Protein 1WY0 (pdb70)

Foldseek 3Di:
DVVVVLLVVLQVLVVLLLVVLCVLLDCDVVNLLSVLLCVVVVVCDSLPLLLLQLLLLPLAADDSVLVRLLSNLLVLLVSLLVLLVCLVLVPQDDDPGGHSCVVSNDVSSNSSSVSSNVSSVVSLVPGDADPVLSVVLVVLVVVLSVLLVVLVVLQSVCVVDQADALVSNCSNQLSNFLSSQLSSNLNSNSRRHPDVLSSVLSSLLSNLLRSLLVLLVLLCLAPPDAVVVVHDHQVCQLQLHDHSLRNQLCVPDDPVLSVLSSVLGNHVNVVSSVSNVVSSVVRCSSVVSLVSSVVSLVSSLVSSVPTDDDVSNVSSNVVSVCSNPDD

Radius of gyration: 20.07 Å; Cα contacts (8 Å, |Δi|>4): 490; chains: 1; bounding box: 56×40×58 Å

InterPro domains:
  IPR000092 Polyprenyl synthetase-like [PF00348] (33-270)
  IPR000092 Polyprenyl synthetase-like [cd00685] (30-340)
  IPR008949 Isoprenoid synthase domain superfamily [G3DSA:1.10.600.10] (1-342)
  IPR008949 Isoprenoid synthase domain superfamily [SSF48576] (3-341)
  IPR033749 Polyprenyl synthetase, conserved site [PS00444] (210-222)
  IPR033749 Polyprenyl synthetase, conserved site [PS00723] (83-97)

Organism: Pyrococcus horikoshii (strain ATCC 700860 / DSM 12428 / JCM 9974 / NBRC 100139 / OT-3) (NCBI:txid70601)

B-factor: mean 47.71, std 13.02, range [18.61, 87.74]

Solvent-accessible surface area: 15349 Å² total; per-residue (Å²): 173,107,29,108,123,3,54,54,55,7,154,108,26,12,153,70,1,36,122,64,0,47,78,2,0,41,111,87,112,72,141,71,28,14,56,0,0,27,34,8,0,91,36,54,15,141,9,36,26,0,3,0,0,0,0,0,0,67,5,22,55,27,76,17,109,107,0,13,20,0,0,0,0,0,7,0,0,34,5,24,13,32,1,29,20,3,35,86,90,156,44,106,66,68,144,74,116,57,0,0,23,124,77,67,32,71,120,50,0,74,94,0,0,67,28,0,52,70,23,0,58,62,0,7,60,104,8,75,21,74,109,136,30,60,57,73,1,76,123,20,0,58,98,4,9,65,34,11,68,86,1,13,50,94,34,84,98,19,148,167,106,59,39,6,59,35,138,61,2,46,90,6,4,26,6,41,20,0,2,5,4,37,2,0,0,53,0,0,0,0,23,23,15,114,55,101,99,40,4,142,7,0,8,30,0,0,54,27,0,0,10,0,58,32,1,32,43,3,0,14,13,7,87,0,83,68,172,167,53,67,84,75,33,0,23,10,3,101,133,14,67,26,4,2,0,2,0,19,0,12,100,79,8,69,103,161,5,40,95,82,0,50,134,10,20,40,157,160,92,172,72,31,16,124,58,0,12,74,20,0,118,126,51,31,0,10,94,65,0,13,65,47,0,84,85,27,3,128,102,0,20,94,10,0,148,101,3,74,150,32,150,1,43,77,10,0,37,30,3,0,88,45,9,9,103,53,115

CATH classification: 1.10.600.10

Sequence (327 aa):
EKYEELFARIKEKAKLIDEKIFELIPEKDPRVLYEAARHYPLAGGKRVRPFVVLTSTEAVGGDPLRAIYPAVAIELIHNYSLVHDDIMDMDETRRGKPTVHRIWGVNMAILAGDLLFSKAFEAVARAEIPPEKKARVLEVIVKASNELCEGQARDLEFEKKSTVTIEEYMEMISGKTGALFEASAKVGGIIGTDNEEYIKALSSWGRNVGIAFQIWDDVLDLIADEKKLGKPVGSDIRKGKKTLIVAHFFENADEKDKQRFLKIFGKDIKSDVMEAIDLLKKYGSIDYAAEIAKDMIKKANEALRILPKSKARMDLELLAKFIVERE

Secondary structure (DSSP, 8-state):
-HHHHHHHHHHHHHHHHHHHHHHHS-S-SSHHHHHHHHHTGGGT---HHHHHHHHHTTTTTS-GGGGHHHHHHHHHHHHHHHHHHHHHHT---STTS--HHHHH-HHHHHHHHHHHHHHHHHHHHT--S-HHHHHHHHHHHHHHHHHHHHHHHHHHHHTT-S---HHHHHHHHIIIIIHHHHHHHHHHHHHH---HHHHHHHHHHHHHHHHHHHHHHHHHHHHS-HHHHTS-S-HHHHHT---HHHHHHHHH--HHHHHHHHHTS---HHHHHHHHHHHHHHTTHHHHHHHHHHHHHHHHHTTGGGSPP-HHHHHHHHHHHHTTT--

Structure (mmCIF, N/CA/C/O backbone):
data_1WY0
#
_entry.id   1WY0
#
_cell.length_a   63.353
_cell.length_b   75.780
_cell.length_c   80.863
_cell.angle_alpha   90.00
_cell.angle_beta   90.00
_cell.angle_gamma   90.00
#
_symmetry.space_group_name_H-M   'P 21 21 2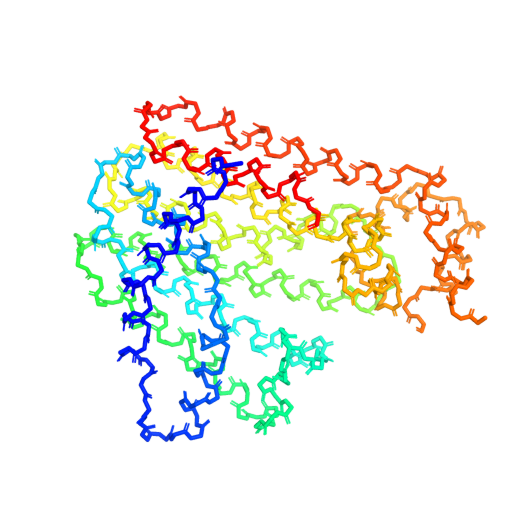'
#
loop_
_entity.id
_entity.type
_entity.pdbx_description
1 polymer 'geranylgeranyl pyrophosphate synthetase'
2 non-polymer 'MERCURY (II) ION'
3 non-polymer 'BROMIDE ION'
4 water water
#
loop_
_atom_site.group_PDB
_atom_site.id
_atom_site.type_symbol
_atom_site.label_atom_id
_atom_site.label_alt_id
_atom_site.label_comp_id
_atom_site.label_asym_id
_atom_site.label_entity_id
_atom_site.label_seq_id
_atom_site.pdbx_PDB_ins_code
_atom_site.Cartn_x
_atom_site.Cartn_y
_atom_site.Cartn_z
_atom_site.occupancy
_atom_site.B_iso_or_equiv
_atom_site.auth_seq_id
_atom_site.auth_comp_id
_atom_site.auth_asym_id
_atom_site.auth_atom_id
_a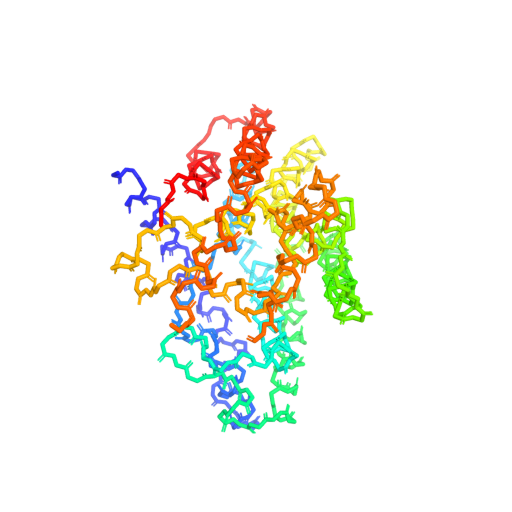tom_site.pdbx_PDB_model_num
ATOM 1 N N . GLU A 1 2 ? -17.504 35.526 25.563 1.00 82.76 2 GLU A N 1
ATOM 2 C CA . GLU A 1 2 ? -16.487 36.273 26.293 1.00 82.92 2 GLU A CA 1
ATOM 3 C C . GLU A 1 2 ? -15.876 35.436 27.418 1.00 82.00 2 GLU A C 1
ATOM 4 O O . GLU A 1 2 ? -14.666 35.317 27.563 1.00 82.76 2 GLU A O 1
ATOM 10 N N . LYS A 1 3 ? -16.766 34.876 28.258 1.00 80.34 3 LYS A N 1
ATOM 11 C CA . LYS A 1 3 ? -16.292 33.975 29.299 1.00 78.64 3 LYS A CA 1
ATOM 12 C C . LYS A 1 3 ? -15.543 32.790 28.689 1.00 77.56 3 LYS A C 1
ATOM 13 O O . LYS A 1 3 ? -14.636 32.213 29.276 1.00 77.89 3 LYS A O 1
ATOM 19 N N . TYR A 1 4 ? -15.985 32.406 27.476 1.00 76.15 4 TYR A N 1
ATOM 20 C CA . TYR A 1 4 ? -15.272 31.379 26.734 1.00 75.07 4 TYR A CA 1
ATOM 21 C C . TYR A 1 4 ? -13.809 31.766 26.536 1.00 74.77 4 TYR A C 1
ATOM 22 O O . TYR A 1 4 ? -12.915 30.930 26.522 1.00 74.93 4 TYR A O 1
ATOM 31 N N . GLU A 1 5 ? -13.610 33.081 26.328 1.00 74.61 5 GLU A N 1
ATOM 32 C CA . GLU A 1 5 ? -12.255 33.593 26.170 1.00 74.19 5 GLU A CA 1
ATOM 33 C C . GLU A 1 5 ? -11.427 33.349 27.432 1.00 73.00 5 GLU A C 1
ATOM 34 O O . GLU A 1 5 ? -10.234 33.075 27.393 1.00 73.11 5 GLU A O 1
ATOM 40 N N . GLU A 1 6 ? -12.101 33.501 28.587 1.00 71.74 6 GLU A N 1
ATOM 41 C CA . GLU A 1 6 ? -11.426 33.248 29.854 1.00 70.25 6 GLU A CA 1
ATOM 42 C C . GLU A 1 6 ? -11.283 31.748 30.116 1.00 68.72 6 GLU A C 1
ATOM 43 O O . GLU A 1 6 ? -10.298 31.279 30.671 1.00 67.61 6 GLU A O 1
ATOM 49 N N . LEU A 1 7 ? -12.290 30.975 29.709 1.00 67.12 7 LEU A N 1
ATOM 50 C CA . LEU A 1 7 ? -12.247 29.525 29.876 1.00 64.81 7 LEU A CA 1
ATOM 51 C C . LEU A 1 7 ? -11.048 29.011 29.096 1.00 64.43 7 LEU A C 1
ATOM 52 O O . LEU A 1 7 ? -10.266 28.212 29.603 1.00 64.21 7 LEU A O 1
ATOM 57 N N . PHE A 1 8 ? -10.901 29.481 27.860 1.00 64.01 8 PHE A N 1
ATOM 58 C CA . PHE A 1 8 ? -9.775 29.072 27.029 1.00 63.80 8 PHE A CA 1
ATOM 59 C C . PHE A 1 8 ? -8.481 29.598 27.623 1.00 62.90 8 PHE A C 1
ATOM 60 O O . PHE A 1 8 ? -7.399 29.086 27.335 1.00 62.25 8 PHE A O 1
ATOM 68 N N . ALA A 1 9 ? -8.603 30.626 28.454 1.00 61.66 9 ALA A N 1
ATOM 69 C CA . ALA A 1 9 ? -7.447 31.213 29.109 1.00 60.79 9 ALA A CA 1
ATOM 70 C C . ALA A 1 9 ? -6.986 30.244 30.191 1.00 59.72 9 ALA A C 1
ATOM 71 O O . ALA A 1 9 ? -5.790 30.070 30.420 1.00 59.02 9 ALA A O 1
ATOM 73 N N . ARG A 1 10 ? -7.951 29.619 30.855 1.00 58.49 10 ARG A N 1
ATOM 74 C CA . ARG A 1 10 ? -7.669 28.645 31.884 1.00 58.10 10 ARG A CA 1
ATOM 75 C C . ARG A 1 10 ? -7.129 27.379 31.249 1.00 56.42 10 ARG A C 1
ATOM 76 O O . ARG A 1 10 ? -6.096 26.851 31.638 1.00 55.11 10 ARG A O 1
ATOM 84 N N . ILE A 1 11 ? -7.865 26.893 30.255 1.00 54.99 11 ILE A N 1
ATOM 85 C CA . ILE A 1 11 ? -7.488 25.690 29.525 1.00 54.13 11 ILE A CA 1
ATOM 86 C C . ILE A 1 11 ? -6.045 25.807 29.061 1.00 54.69 11 ILE A C 1
ATOM 87 O O . ILE A 1 11 ? -5.237 24.905 29.286 1.00 54.55 11 ILE A O 1
ATOM 92 N N . LYS A 1 12 ? -5.727 26.930 28.422 1.00 56.15 12 LYS A N 1
ATOM 93 C CA . LYS A 1 12 ? -4.380 27.180 27.917 1.00 57.72 12 LYS A CA 1
ATOM 94 C C . LYS A 1 12 ? -3.383 27.288 29.061 1.00 59.19 12 LYS A C 1
ATOM 95 O O . LYS A 1 12 ? -2.196 27.008 28.889 1.00 59.06 12 LYS A O 1
ATOM 101 N N . GLU A 1 13 ? -3.875 27.705 30.225 1.00 60.80 13 GLU A N 1
ATOM 102 C CA . GLU A 1 13 ? -3.042 27.853 31.414 1.00 62.17 13 GLU A CA 1
ATOM 103 C C . GLU A 1 13 ? -2.582 26.479 31.894 1.00 61.32 13 GLU A C 1
ATOM 104 O O . GLU A 1 13 ? -1.404 26.275 32.194 1.00 61.24 13 GLU A O 1
ATOM 110 N N . LYS A 1 14 ? -3.523 25.543 31.969 1.00 60.42 14 LYS A N 1
ATOM 111 C CA . LYS A 1 14 ? -3.226 24.180 32.402 1.00 59.76 14 LYS A CA 1
ATOM 112 C C . LYS A 1 14 ? -2.368 23.449 31.364 1.00 58.54 14 LYS A C 1
ATOM 113 O O . LYS A 1 14 ? -1.504 22.647 31.711 1.00 57.78 14 LYS A O 1
ATOM 119 N N . ALA A 1 15 ? -2.616 23.737 30.089 1.00 57.65 15 ALA A N 1
ATOM 120 C CA . ALA A 1 15 ? -1.880 23.116 28.993 1.00 56.17 15 ALA A CA 1
ATOM 121 C C . ALA A 1 15 ? -0.367 23.185 29.195 1.00 55.84 15 ALA A C 1
ATOM 122 O O . ALA A 1 15 ? 0.349 22.232 28.877 1.00 54.89 15 ALA A O 1
ATOM 124 N N . LYS A 1 16 ? 0.114 24.308 29.723 1.00 54.15 16 LYS A N 1
ATOM 125 C CA . LYS A 1 16 ? 1.540 24.493 29.967 1.00 54.73 16 LYS A CA 1
ATOM 126 C C . LYS A 1 16 ? 2.145 23.390 30.826 1.00 53.15 16 LYS A C 1
ATOM 127 O O . LYS A 1 16 ? 3.167 22.810 30.470 1.00 52.89 16 LYS A O 1
ATOM 133 N N . LEU A 1 17 ? 1.518 23.122 31.967 1.00 51.75 17 LEU A N 1
ATOM 134 C CA . LEU A 1 17 ? 1.994 22.102 32.894 1.00 51.07 17 LEU A CA 1
ATOM 135 C C . LEU A 1 17 ? 1.987 20.749 32.208 1.00 49.99 17 LEU A C 1
ATOM 136 O O . LEU A 1 17 ? 2.938 19.978 32.299 1.00 47.59 17 LEU A O 1
ATOM 141 N N . ILE A 1 18 ? 0.886 20.469 31.527 1.00 48.79 18 ILE A N 1
ATOM 142 C CA . ILE A 1 18 ? 0.721 19.214 30.827 1.00 47.49 18 ILE A CA 1
ATOM 143 C C . ILE A 1 18 ? 1.770 19.060 29.745 1.00 46.50 18 ILE A C 1
ATOM 144 O O . ILE A 1 18 ? 2.373 18.002 29.611 1.00 45.61 18 ILE A O 1
ATOM 149 N N . ASP A 1 19 ? 2.012 20.124 28.990 1.00 47.11 19 ASP A N 1
ATOM 150 C CA . ASP A 1 19 ? 2.990 20.050 27.917 1.00 48.22 19 ASP A CA 1
ATOM 151 C C . ASP A 1 19 ? 4.422 19.803 28.359 1.00 47.89 19 ASP A C 1
ATOM 152 O O . ASP A 1 19 ? 5.162 19.109 27.672 1.00 47.99 19 ASP A O 1
ATOM 157 N N . GLU A 1 20 ? 4.824 20.361 29.494 1.00 47.34 20 GLU A N 1
ATOM 158 C CA . GLU A 1 20 ? 6.183 20.135 29.967 1.00 47.30 20 GLU A CA 1
ATOM 159 C C . GLU A 1 20 ? 6.352 18.635 30.223 1.00 45.47 20 GLU A C 1
ATOM 160 O O . GLU A 1 20 ? 7.335 18.030 29.804 1.00 45.66 20 GLU A O 1
ATOM 166 N N . LYS A 1 21 ? 5.377 18.033 30.897 1.00 44.53 21 LYS A N 1
ATOM 167 C CA . LYS A 1 21 ? 5.436 16.607 31.202 1.00 44.17 21 LYS A CA 1
ATOM 168 C C . LYS A 1 21 ? 5.432 15.737 29.952 1.00 42.91 21 LYS A C 1
ATOM 169 O O . LYS A 1 21 ? 6.163 14.748 29.872 1.00 42.29 21 LYS A O 1
ATOM 175 N N . ILE A 1 22 ? 4.613 16.111 28.976 1.00 41.50 22 ILE A N 1
ATOM 176 C CA . ILE A 1 22 ? 4.539 15.360 27.737 1.00 40.87 22 ILE A CA 1
ATOM 177 C C . ILE A 1 22 ? 5.892 15.300 27.051 1.00 41.23 22 ILE A C 1
ATOM 178 O O . ILE A 1 22 ? 6.380 14.225 26.708 1.00 41.09 22 ILE A O 1
ATOM 183 N N . PHE A 1 23 ? 6.509 16.458 26.864 1.00 42.08 23 PHE A N 1
ATOM 184 C CA . PHE A 1 23 ? 7.786 16.502 26.179 1.00 43.05 23 PHE A CA 1
ATOM 185 C C . PHE A 1 23 ? 9.003 16.053 26.969 1.00 43.16 23 PHE A C 1
ATOM 186 O O . PHE A 1 23 ? 10.107 16.013 26.436 1.00 44.04 23 PHE A O 1
ATOM 194 N N . GLU A 1 24 ? 8.818 15.709 28.237 1.00 43.50 24 GLU A N 1
ATOM 195 C CA . GLU A 1 24 ? 9.950 15.211 28.996 1.00 44.28 24 GLU A CA 1
ATOM 196 C C . GLU A 1 24 ? 9.882 13.695 28.853 1.00 43.68 24 GLU A C 1
ATOM 197 O O . GLU A 1 24 ? 10.877 12.993 29.037 1.00 45.07 24 GLU A O 1
ATOM 203 N N . LEU A 1 25 ? 8.691 13.204 28.507 1.00 42.56 25 LEU A N 1
ATOM 204 C CA . LEU A 1 25 ? 8.466 11.781 28.277 1.00 40.86 25 LEU A CA 1
ATOM 205 C C . LEU A 1 25 ? 8.884 11.459 26.840 1.00 39.99 25 LEU A C 1
ATOM 206 O O . LEU A 1 25 ? 9.474 10.414 26.581 1.00 41.36 25 LEU A O 1
ATOM 211 N N . ILE A 1 26 ? 8.569 12.354 25.908 1.00 38.68 26 ILE A N 1
ATOM 212 C CA . ILE A 1 26 ? 8.949 12.155 24.515 1.00 39.86 26 ILE A CA 1
ATOM 213 C C . ILE A 1 26 ? 9.836 13.308 24.056 1.00 40.73 26 ILE A C 1
ATOM 214 O O . ILE A 1 26 ? 9.406 14.214 23.340 1.00 41.03 26 ILE A O 1
ATOM 219 N N . PRO A 1 27 ? 11.102 13.291 24.488 1.00 41.73 27 PRO A N 1
ATOM 220 C CA . PRO A 1 27 ? 12.105 14.283 24.126 1.00 44.12 27 PRO A CA 1
ATOM 221 C C . PRO A 1 27 ? 12.807 13.916 22.814 1.00 45.72 27 PRO A C 1
ATOM 222 O O . PRO A 1 27 ? 12.588 12.867 22.226 1.00 45.27 27 PRO A O 1
ATOM 226 N N . GLU A 1 28 ? 13.650 14.850 22.335 1.00 48.44 28 GLU A N 1
ATOM 227 C CA . GLU A 1 28 ? 14.392 14.589 21.105 1.00 50.81 28 GLU A CA 1
ATOM 228 C C . GLU A 1 28 ? 15.630 13.726 21.369 1.00 51.13 28 GLU A C 1
ATOM 229 O O . GLU A 1 28 ? 16.740 14.208 21.557 1.00 52.42 28 GLU A O 1
ATOM 235 N N . LYS A 1 29 ? 15.401 12.401 21.418 1.00 52.22 29 LYS A N 1
ATOM 236 C CA . LYS A 1 29 ? 16.498 11.484 21.705 1.00 53.70 29 LYS A CA 1
ATOM 237 C C . LYS A 1 29 ? 16.505 10.294 20.742 1.00 54.70 29 LYS A C 1
ATOM 238 O O . LYS A 1 29 ? 15.620 10.115 19.915 1.00 56.00 29 LYS A O 1
ATOM 244 N N . ASP A 1 30 ? 17.576 9.485 20.848 1.00 56.02 30 ASP A N 1
ATOM 245 C CA . ASP A 1 30 ? 17.704 8.337 19.956 1.00 56.85 30 ASP A CA 1
ATOM 246 C C . ASP A 1 30 ? 16.683 7.245 20.284 1.00 55.56 30 ASP A C 1
ATOM 247 O O . ASP A 1 30 ? 16.472 6.867 21.428 1.00 56.31 30 ASP A O 1
ATOM 252 N N . PRO A 1 31 ? 16.008 6.764 19.222 1.00 53.57 31 PRO A N 1
ATOM 253 C CA . PRO A 1 31 ? 16.150 7.275 17.864 1.00 51.75 31 PRO A CA 1
ATOM 254 C C . PRO A 1 31 ? 15.234 8.479 17.595 1.00 51.10 31 PRO A C 1
ATOM 255 O O . PRO A 1 31 ? 14.064 8.512 17.955 1.00 51.36 31 PRO A O 1
ATOM 259 N N . ARG A 1 32 ? 15.827 9.508 16.953 1.00 51.35 32 ARG A N 1
ATOM 260 C CA . ARG A 1 32 ? 15.122 10.775 16.756 1.00 50.35 32 ARG A CA 1
ATOM 261 C C . ARG A 1 32 ? 13.944 10.644 15.779 1.00 47.98 32 ARG A C 1
ATOM 262 O O . ARG A 1 32 ? 12.842 11.126 16.020 1.00 50.53 32 ARG A O 1
ATOM 270 N N . VAL A 1 33 ? 14.224 10.017 14.622 1.00 43.55 33 VAL A N 1
ATOM 271 C CA . VAL A 1 33 ? 13.163 9.850 13.635 1.00 42.24 33 VAL A CA 1
ATOM 272 C C . VAL A 1 33 ? 11.888 9.284 14.271 1.00 38.95 33 VAL A C 1
ATOM 273 O O . VAL A 1 33 ? 10.766 9.623 13.913 1.00 40.00 33 VAL A O 1
ATOM 277 N N . LEU A 1 34 ? 12.100 8.362 15.223 1.00 34.35 34 LEU A N 1
ATOM 278 C CA . LEU A 1 34 ? 10.971 7.803 15.953 1.00 33.12 34 LEU A CA 1
ATOM 279 C C . LEU A 1 34 ? 10.377 8.835 16.913 1.00 32.21 34 LEU A C 1
ATOM 280 O O . LEU A 1 34 ? 9.168 8.939 17.080 1.00 30.47 34 LEU A O 1
ATOM 285 N N . TYR A 1 35 ? 11.270 9.591 17.580 1.00 31.12 35 TYR A N 1
ATOM 286 C CA . TYR A 1 35 ? 10.772 10.482 18.627 1.00 32.30 35 TYR A CA 1
ATOM 287 C C . TYR A 1 35 ? 10.210 11.792 18.057 1.00 32.55 35 TYR A C 1
ATOM 288 O O . TYR A 1 35 ? 9.393 12.466 18.670 1.00 33.71 35 TYR A O 1
ATOM 297 N N . GLU A 1 36 ? 10.669 12.168 16.851 1.00 31.41 36 GLU A N 1
ATOM 298 C CA . GLU A 1 36 ? 10.076 13.333 16.204 1.00 34.42 36 GLU A CA 1
ATOM 299 C C . GLU A 1 36 ? 8.745 12.968 15.550 1.00 33.46 36 GLU A C 1
ATOM 300 O O . GLU A 1 36 ? 7.804 13.749 15.492 1.00 36.62 36 GLU A O 1
ATOM 306 N N . ALA A 1 37 ? 8.705 11.735 15.013 1.00 30.91 37 ALA A N 1
ATOM 307 C CA . ALA A 1 37 ? 7.453 11.230 14.471 1.00 30.02 37 ALA A CA 1
ATOM 308 C C . ALA A 1 37 ? 6.380 11.158 15.558 1.00 28.54 37 ALA A C 1
ATOM 309 O O . ALA A 1 37 ? 5.249 11.591 15.383 1.00 27.81 37 ALA A O 1
ATOM 311 N N . ALA A 1 38 ? 6.802 10.675 16.725 1.00 28.27 38 ALA A N 1
ATOM 312 C CA . ALA A 1 38 ? 5.946 10.636 17.914 1.00 28.06 38 ALA A CA 1
ATOM 313 C C . ALA A 1 38 ? 5.577 12.037 18.424 1.00 29.63 38 ALA A C 1
ATOM 314 O O . ALA A 1 38 ? 4.458 12.267 18.892 1.00 30.13 38 ALA A O 1
ATOM 316 N N . ARG A 1 39 ? 6.525 12.964 18.344 1.00 30.75 39 ARG A N 1
ATOM 317 C CA . ARG A 1 39 ? 6.308 14.339 18.785 1.00 32.26 39 ARG A CA 1
ATOM 318 C C . ARG A 1 39 ? 5.475 15.172 17.818 1.00 32.58 39 ARG A C 1
ATOM 319 O O . ARG A 1 39 ? 4.890 16.175 18.212 1.00 34.66 39 ARG A O 1
ATOM 327 N N . HIS A 1 40 ? 5.413 14.759 16.557 1.00 32.61 40 HIS A N 1
ATOM 328 C CA . HIS A 1 40 ? 4.690 15.521 15.547 1.00 32.75 40 HIS A CA 1
ATOM 329 C C . HIS A 1 40 ? 3.280 16.004 15.921 1.00 34.57 40 HIS A C 1
ATOM 330 O O . HIS A 1 40 ? 2.994 17.204 15.850 1.00 33.62 40 HIS A O 1
ATOM 337 N N . TYR A 1 41 ? 2.382 15.104 16.312 1.00 35.15 41 TYR A N 1
ATOM 338 C CA . TYR A 1 41 ? 1.041 15.580 16.655 1.00 35.15 41 TYR A CA 1
ATOM 339 C C . TYR A 1 41 ? 1.006 16.385 17.951 1.00 35.50 41 TYR A C 1
ATOM 340 O O . TYR A 1 41 ? 0.343 17.415 18.019 1.00 35.03 41 TYR A O 1
ATOM 349 N N . PRO A 1 42 ? 1.714 15.926 18.999 1.00 35.22 42 PRO A N 1
ATOM 350 C CA . PRO A 1 42 ? 1.732 16.659 20.267 1.00 35.99 42 PRO A CA 1
ATOM 351 C C . PRO A 1 42 ? 2.234 18.100 20.084 1.00 39.00 42 PRO A C 1
ATOM 352 O O . PRO A 1 42 ? 1.791 19.011 20.782 1.00 38.71 42 PRO A O 1
ATOM 356 N N . LEU A 1 43 ? 3.158 18.289 19.142 1.00 41.01 43 LEU A N 1
ATOM 357 C CA . LEU A 1 43 ? 3.773 19.574 18.809 1.00 42.91 43 LEU A CA 1
ATOM 358 C C . LEU A 1 43 ? 2.842 20.468 17.980 1.00 45.30 43 LEU A C 1
ATOM 359 O O . LEU A 1 43 ? 3.063 21.657 17.795 1.00 46.47 43 LEU A O 1
ATOM 364 N N . ALA A 1 44 ? 1.787 19.848 17.422 1.00 47.98 44 ALA A N 1
ATOM 365 C CA . ALA A 1 44 ? 0.867 20.636 16.621 1.00 51.39 44 ALA A CA 1
ATOM 366 C C . ALA A 1 44 ? 0.171 21.703 17.474 1.00 53.27 44 ALA A C 1
ATOM 367 O O . ALA A 1 44 ? -0.486 22.608 16.976 1.00 54.72 44 ALA A O 1
ATOM 369 N N . GLY A 1 45 ? 0.312 21.541 18.801 1.00 54.62 45 GLY A N 1
ATOM 370 C CA . GLY A 1 45 ? -0.210 22.533 19.731 1.00 57.08 45 GLY A CA 1
ATOM 371 C C . GLY A 1 45 ? -1.677 22.271 20.088 1.00 58.50 45 GLY A C 1
ATOM 372 O O . GLY A 1 45 ? -2.474 23.183 20.268 1.00 58.67 45 GLY A O 1
ATOM 373 N N . GLY A 1 46 ? -2.033 20.972 20.149 1.00 57.93 46 GLY A N 1
ATOM 374 C CA . GLY A 1 46 ? -3.383 20.622 20.577 1.00 58.64 46 GLY A CA 1
ATOM 375 C C . GLY A 1 46 ? -3.766 21.383 21.848 1.00 58.30 46 GLY A C 1
ATOM 376 O O . GLY A 1 46 ? -2.926 21.813 22.626 1.00 58.38 46 GLY A O 1
ATOM 377 N N . LYS A 1 47 ? -5.083 21.576 22.029 1.00 58.06 47 LYS A N 1
ATOM 378 C CA . LYS A 1 47 ? -5.541 22.393 23.150 1.00 56.74 47 LYS A CA 1
ATOM 379 C C . LYS A 1 47 ? -5.566 21.613 24.468 1.00 53.87 47 LYS A C 1
ATOM 380 O O . LYS A 1 47 ? -5.728 22.173 25.544 1.00 52.74 47 LYS A O 1
ATOM 386 N N . ARG A 1 48 ? -5.385 20.297 24.408 1.00 49.72 48 ARG A N 1
ATOM 387 C CA . ARG A 1 48 ? -5.353 19.462 25.604 1.00 46.65 48 ARG A CA 1
ATOM 388 C C . ARG A 1 48 ? -6.665 19.468 26.382 1.00 44.56 48 ARG A C 1
ATOM 389 O O . ARG A 1 48 ? -6.659 19.518 27.610 1.00 44.58 48 ARG A O 1
ATOM 397 N N . VAL A 1 49 ? -7.785 19.405 25.674 1.00 42.99 49 VAL A N 1
ATOM 398 C CA . VAL A 1 49 ? -9.092 19.397 26.316 1.00 42.09 49 VAL A CA 1
ATOM 399 C C . VAL A 1 49 ? -9.277 18.204 27.249 1.00 41.68 49 VAL A C 1
ATOM 400 O O . VAL A 1 49 ? -9.844 18.342 28.332 1.00 41.37 49 VAL A O 1
ATOM 404 N N . ARG A 1 50 ? -8.813 17.030 26.827 1.00 40.08 50 ARG A N 1
ATOM 405 C CA . ARG A 1 50 ? -8.950 15.836 27.650 1.00 38.04 50 ARG A CA 1
ATOM 406 C C . ARG A 1 50 ? -8.197 15.984 28.963 1.00 37.23 50 ARG A C 1
ATOM 407 O O . ARG A 1 50 ? -8.758 15.749 30.027 1.00 36.53 50 ARG A O 1
ATOM 415 N N . PRO A 1 51 ? -6.915 16.374 28.909 1.00 37.23 51 PRO A N 1
ATOM 416 C CA . PRO A 1 51 ? -6.153 16.540 30.148 1.00 37.79 51 PRO A CA 1
ATOM 417 C C . PRO A 1 51 ? -6.821 17.604 31.026 1.00 39.52 51 PRO A C 1
ATOM 418 O O . PRO A 1 51 ? -6.870 17.477 32.248 1.00 39.65 51 PRO A O 1
ATOM 422 N N . PHE A 1 52 ? -7.336 18.653 30.391 1.00 40.99 52 PHE A N 1
ATOM 423 C CA . PHE A 1 52 ? -8.015 19.723 31.114 1.00 42.65 52 PHE A CA 1
ATOM 424 C C . PHE A 1 52 ? -9.184 19.152 31.904 1.00 43.67 52 PHE A C 1
ATOM 425 O O . PHE A 1 52 ? -9.438 19.555 33.034 1.00 44.49 52 PHE A O 1
ATOM 433 N N . VAL A 1 53 ? -9.897 18.207 31.308 1.00 43.06 53 VAL A N 1
ATOM 434 C CA . VAL A 1 53 ? -11.029 17.602 31.982 1.00 42.73 53 VAL A CA 1
ATOM 435 C C . VAL A 1 53 ? -10.537 16.816 33.183 1.00 44.04 53 VAL A C 1
ATOM 436 O O . VAL A 1 53 ? -11.213 16.742 34.211 1.00 45.12 53 VAL A O 1
ATOM 440 N N . VAL A 1 54 ? -9.347 16.244 33.061 1.00 43.30 54 VAL A N 1
ATOM 441 C CA . VAL A 1 54 ? -8.775 15.478 34.153 1.00 42.86 54 VAL A CA 1
ATOM 442 C C . VAL A 1 54 ? -8.526 16.389 35.359 1.00 44.27 54 VAL A C 1
ATOM 443 O O . VAL A 1 54 ? -9.147 16.227 36.409 1.00 43.07 54 VAL A O 1
ATOM 447 N N . LEU A 1 55 ? -7.611 17.341 35.195 1.00 45.61 55 LEU A N 1
ATOM 448 C CA . LEU A 1 55 ? -7.258 18.275 36.261 1.00 46.98 55 LEU A CA 1
ATOM 449 C C . LEU A 1 55 ? -8.463 19.058 36.773 1.00 46.18 55 LEU A C 1
ATOM 450 O O . LEU A 1 55 ? -8.581 19.299 37.968 1.00 47.50 55 LEU A O 1
ATOM 455 N N . THR A 1 56 ? -9.354 19.455 35.873 1.00 46.50 56 THR A N 1
ATOM 456 C CA . THR A 1 56 ? -10.536 20.204 36.278 1.00 46.59 56 THR A CA 1
ATOM 457 C C . THR A 1 56 ? -11.498 19.316 37.055 1.00 47.74 56 THR A C 1
ATOM 458 O O . THR A 1 56 ? -12.190 19.789 37.957 1.00 48.45 56 THR A O 1
ATOM 462 N N . SER A 1 57 ? -11.542 18.033 36.711 1.00 49.03 57 SER A N 1
ATOM 463 C CA . SER A 1 57 ? -12.427 17.099 37.396 1.00 50.51 57 SER A CA 1
ATOM 464 C C . SER A 1 57 ? -11.942 16.800 38.802 1.00 52.66 57 SER A C 1
ATOM 465 O O . SER A 1 57 ? -12.746 16.570 39.707 1.00 53.59 57 SER A O 1
ATOM 468 N N . THR A 1 58 ? -10.627 16.804 38.985 1.00 53.66 58 THR A N 1
ATOM 469 C CA . THR A 1 58 ? -10.076 16.571 40.315 1.00 54.82 58 THR A CA 1
ATOM 470 C C . THR A 1 58 ? -10.319 17.764 41.245 1.00 56.58 58 THR A C 1
ATOM 471 O O . THR A 1 58 ? -10.149 17.694 42.455 1.00 56.72 58 THR A O 1
ATOM 475 N N . GLU A 1 59 ? -10.692 18.902 40.630 1.00 58.14 59 GLU A N 1
ATOM 476 C CA . GLU A 1 59 ? -10.957 20.097 41.426 1.00 59.31 59 GLU A CA 1
ATOM 477 C C . GLU A 1 59 ? -12.441 20.222 41.775 1.00 60.34 59 GLU A C 1
ATOM 478 O O . GLU A 1 59 ? -12.838 20.895 42.718 1.00 61.83 59 GLU A O 1
ATOM 484 N N . ALA A 1 60 ? -13.278 19.575 40.948 1.00 60.87 60 ALA A N 1
ATOM 485 C CA . ALA A 1 60 ? -14.712 19.641 41.186 1.00 61.61 60 ALA A CA 1
ATOM 486 C C . ALA A 1 60 ? -15.137 18.677 42.292 1.00 61.77 60 ALA A C 1
ATOM 487 O O . ALA A 1 60 ? -16.293 18.602 42.685 1.00 62.88 60 ALA A O 1
ATOM 489 N N . VAL A 1 61 ? -14.150 17.894 42.769 1.00 61.37 61 VAL A N 1
ATOM 490 C CA . VAL A 1 61 ? -14.462 16.878 43.764 1.00 61.05 61 VAL A CA 1
ATOM 491 C C . VAL A 1 61 ? -13.714 17.101 45.081 1.00 61.17 61 VAL A C 1
ATOM 492 O O . VAL A 1 61 ? -14.284 17.070 46.164 1.00 61.82 61 VAL A O 1
ATOM 496 N N . GLY A 1 62 ? -12.384 17.290 44.965 1.00 62.55 62 GLY A N 1
ATOM 497 C CA . GLY A 1 62 ? -11.570 17.439 46.166 1.00 63.18 62 GLY A CA 1
ATOM 498 C C . GLY A 1 62 ? -10.621 18.635 46.070 1.00 64.12 62 GLY A C 1
ATOM 499 O O . GLY A 1 62 ? -10.682 19.577 46.851 1.00 64.67 62 GLY A O 1
ATOM 500 N N . GLY A 1 63 ? -9.691 18.558 45.101 1.00 63.86 63 GLY A N 1
ATOM 501 C CA . GLY A 1 63 ? -8.743 19.655 44.935 1.00 65.29 63 GLY A CA 1
ATOM 502 C C . GLY A 1 63 ? -7.336 19.146 44.615 1.00 65.58 63 GLY A C 1
ATOM 503 O O . GLY A 1 63 ? -7.058 17.953 44.591 1.00 66.10 63 GLY A O 1
ATOM 504 N N . ASP A 1 64 ? -6.442 20.111 44.324 1.00 66.85 64 ASP A N 1
ATOM 505 C CA . ASP A 1 64 ? -5.072 19.755 43.983 1.00 67.73 64 ASP A CA 1
ATOM 506 C C . ASP A 1 64 ? -5.008 18.854 42.749 1.00 68.25 64 ASP A C 1
ATOM 507 O O . ASP A 1 64 ? -4.701 17.667 42.813 1.00 68.38 64 ASP A O 1
ATOM 512 N N . PRO A 1 65 ? -5.353 19.462 41.600 1.00 68.02 65 PRO A N 1
ATOM 513 C CA . PRO A 1 65 ? -5.255 18.783 40.324 1.00 67.18 65 PRO A CA 1
ATOM 514 C C . PRO A 1 65 ? -3.799 18.439 40.015 1.00 66.44 65 PRO A C 1
ATOM 515 O O . PRO A 1 65 ? -3.488 17.655 39.128 1.00 66.53 65 PRO A O 1
ATOM 519 N N . LEU A 1 66 ? -2.901 19.094 40.774 1.00 65.00 66 LEU A N 1
ATOM 520 C CA . LEU A 1 66 ? -1.474 18.901 40.554 1.00 63.61 66 LEU A CA 1
ATOM 521 C C . LEU A 1 66 ? -1.067 17.433 40.618 1.00 63.41 66 LEU A C 1
ATOM 522 O O . LEU A 1 66 ? -0.102 16.996 40.005 1.00 63.70 66 LEU A O 1
ATOM 527 N N . ARG A 1 67 ? -1.802 16.657 41.426 1.00 62.53 67 ARG A N 1
ATOM 528 C CA . ARG A 1 67 ? -1.443 15.252 41.544 1.00 62.12 67 ARG A CA 1
ATOM 529 C C . ARG A 1 67 ? -2.016 14.413 40.399 1.00 60.55 67 ARG A C 1
ATOM 530 O O . ARG A 1 67 ? -1.700 13.240 40.234 1.00 60.24 67 ARG A O 1
ATOM 538 N N . ALA A 1 68 ? -2.895 15.055 39.601 1.00 58.86 68 ALA A N 1
ATOM 539 C CA . ALA A 1 68 ? -3.469 14.365 38.451 1.00 57.30 68 ALA A CA 1
ATOM 540 C C . ALA A 1 68 ? -2.787 14.761 37.137 1.00 56.16 68 ALA A C 1
ATOM 541 O O . ALA A 1 68 ? -3.358 14.667 36.054 1.00 56.57 68 ALA A O 1
ATOM 543 N N . ILE A 1 69 ? -1.525 15.214 37.243 1.00 54.86 69 ILE A N 1
ATOM 544 C CA . ILE A 1 69 ? -0.831 15.691 36.041 1.00 54.36 69 ILE A CA 1
ATOM 545 C C . ILE A 1 69 ? -0.355 14.538 35.146 1.00 52.90 69 ILE A C 1
ATOM 546 O O . ILE A 1 69 ? -0.620 14.465 33.951 1.00 52.09 69 ILE A O 1
ATOM 551 N N . TYR A 1 70 ? 0.387 13.573 35.683 1.00 51.50 70 TYR A N 1
ATOM 552 C CA . TYR A 1 70 ? 0.848 12.465 34.851 1.00 50.93 70 TYR A CA 1
ATOM 553 C C . TYR A 1 70 ? -0.298 11.599 34.332 1.00 49.28 70 TYR A C 1
ATOM 554 O O . TYR A 1 70 ? -0.233 11.080 33.219 1.00 50.14 70 TYR A O 1
ATOM 563 N N . PRO A 1 71 ? -1.350 11.404 35.140 1.00 47.47 71 PRO A N 1
ATOM 564 C CA . PRO A 1 71 ? -2.470 10.590 34.660 1.00 46.14 71 PRO A CA 1
ATOM 565 C C . PRO A 1 71 ? -3.199 11.315 33.531 1.00 45.06 71 PRO A C 1
ATOM 566 O O . PRO A 1 71 ? -3.782 10.685 32.649 1.00 44.70 71 PRO A O 1
ATOM 570 N N . ALA A 1 72 ? -3.174 12.646 33.574 1.00 43.12 72 ALA A N 1
ATOM 571 C CA . ALA A 1 72 ? -3.810 13.457 32.541 1.00 40.58 72 ALA A CA 1
ATOM 572 C C . ALA A 1 72 ? -2.922 13.368 31.304 1.00 38.47 72 ALA A C 1
ATOM 573 O O . ALA A 1 72 ? -3.409 13.329 30.178 1.00 36.75 72 ALA A O 1
ATOM 575 N N . VAL A 1 73 ? -1.615 13.340 31.527 1.00 35.73 73 VAL A N 1
ATOM 576 C CA . VAL A 1 73 ? -0.669 13.234 30.430 1.00 36.01 73 VAL A CA 1
ATOM 577 C C . VAL A 1 73 ? -0.873 11.900 29.718 1.00 34.64 73 VAL A C 1
ATOM 578 O O . VAL A 1 73 ? -0.834 11.829 28.495 1.00 33.57 73 VAL A O 1
ATOM 582 N N . ALA A 1 74 ? -1.105 10.851 30.500 1.00 35.17 74 ALA A N 1
ATOM 583 C CA . ALA A 1 74 ? -1.322 9.511 29.972 1.00 34.82 74 ALA A CA 1
ATOM 584 C C . ALA A 1 74 ? -2.450 9.553 28.956 1.00 35.22 74 ALA A C 1
ATOM 585 O O . ALA A 1 74 ? -2.336 9.061 27.828 1.00 34.16 74 ALA A O 1
ATOM 587 N N . ILE A 1 75 ? -3.549 10.154 29.371 1.00 34.19 75 ILE A N 1
ATOM 588 C CA . ILE A 1 75 ? -4.707 10.269 28.515 1.00 34.86 75 ILE A CA 1
ATOM 589 C C . ILE A 1 75 ? -4.434 11.062 27.237 1.00 34.81 75 ILE A C 1
ATOM 590 O O . ILE A 1 75 ? -4.934 10.701 26.172 1.00 33.12 75 ILE A O 1
ATOM 595 N N . GLU A 1 76 ? -3.639 12.126 27.318 1.00 33.34 76 GLU A N 1
ATOM 596 C CA . GLU A 1 76 ? -3.355 12.901 26.108 1.00 34.15 76 GLU A CA 1
ATOM 597 C C . GLU A 1 76 ? -2.435 12.110 25.193 1.00 32.32 76 GLU A C 1
ATOM 598 O O . GLU A 1 76 ? -2.491 12.253 23.977 1.00 34.39 76 GLU A O 1
ATOM 604 N N . LEU A 1 77 ? -1.575 11.290 25.777 1.00 29.97 77 LEU A N 1
ATOM 605 C CA . LEU A 1 77 ? -0.667 10.465 24.989 1.00 30.18 77 LEU A CA 1
ATOM 606 C C . LEU A 1 77 ? -1.489 9.385 24.282 1.00 28.28 77 LEU A C 1
ATOM 607 O O . LEU A 1 77 ? -1.251 9.064 23.121 1.00 27.26 77 LEU A O 1
ATOM 612 N N . ILE A 1 78 ? -2.471 8.840 24.984 1.00 28.04 78 ILE A N 1
ATOM 613 C CA . ILE A 1 78 ? -3.320 7.814 24.400 1.00 28.09 78 ILE A CA 1
ATOM 614 C C . ILE A 1 78 ? -4.114 8.414 23.256 1.00 26.88 78 ILE A C 1
ATOM 615 O O . ILE A 1 78 ? -4.218 7.815 22.192 1.00 26.42 78 ILE A O 1
ATOM 620 N N . HIS A 1 79 ? -4.666 9.600 23.470 1.00 26.20 79 HIS A N 1
ATOM 621 C CA . HIS A 1 79 ? -5.434 10.276 22.431 1.00 27.88 79 HIS A CA 1
ATOM 622 C C . HIS A 1 79 ? -4.556 10.486 21.192 1.00 27.52 79 HIS A C 1
ATOM 623 O O . HIS A 1 79 ? -5.001 10.277 20.061 1.00 27.82 79 HIS A O 1
ATOM 630 N N . ASN A 1 80 ? -3.316 10.907 21.409 1.00 28.70 80 ASN A N 1
ATOM 631 C CA . ASN A 1 80 ? -2.411 11.157 20.294 1.00 29.18 80 ASN A CA 1
ATOM 632 C C . ASN A 1 80 ? -2.038 9.899 19.530 1.00 28.41 80 ASN A C 1
ATOM 633 O O . ASN A 1 80 ? -1.976 9.914 18.306 1.00 30.79 80 ASN A O 1
ATOM 638 N N . TYR A 1 81 ? -1.791 8.806 20.237 1.00 27.94 81 TYR A N 1
ATOM 639 C CA . TYR A 1 81 ? -1.461 7.565 19.551 1.00 27.34 81 TYR A CA 1
ATOM 640 C C . TYR A 1 81 ? -2.646 7.101 18.694 1.00 27.51 81 TYR A C 1
ATOM 641 O O . TYR A 1 81 ? -2.447 6.509 17.626 1.00 25.85 81 TYR A O 1
ATOM 650 N N . SER A 1 82 ? -3.874 7.357 19.156 1.00 25.43 82 SER A N 1
ATOM 651 C CA . SER A 1 82 ? -5.032 6.934 18.378 1.00 27.50 82 SER A CA 1
ATOM 652 C C . SER A 1 82 ? -5.161 7.736 17.081 1.00 26.01 82 SER A C 1
ATOM 653 O O . SER A 1 82 ? -5.695 7.280 16.079 1.00 29.55 82 SER A O 1
ATOM 656 N N . LEU A 1 83 ? -4.684 8.993 17.142 1.00 26.59 83 LEU A N 1
ATOM 657 C CA . LEU A 1 83 ? -4.738 9.842 15.959 1.00 26.17 83 LEU A CA 1
ATOM 658 C C . LEU A 1 83 ? -3.763 9.363 14.881 1.00 26.71 83 LEU A C 1
ATOM 659 O O . LEU A 1 83 ? -4.047 9.368 13.691 1.00 26.62 83 LEU A O 1
ATOM 664 N N . VAL A 1 84 ? -2.559 8.976 15.339 1.00 26.29 84 VAL A N 1
ATOM 665 C CA . VAL A 1 84 ? -1.545 8.505 14.403 1.00 27.65 84 VAL A CA 1
ATOM 666 C C . VAL A 1 84 ? -2.007 7.251 13.659 1.00 26.03 84 VAL A C 1
ATOM 667 O O . VAL A 1 84 ? -1.921 7.140 12.443 1.00 27.86 84 VAL A O 1
ATOM 671 N N . HIS A 1 85 ? -2.479 6.267 14.446 1.00 27.55 85 HIS A N 1
ATOM 672 C CA . HIS A 1 85 ? -2.903 5.003 13.854 1.00 27.56 85 HIS A CA 1
ATOM 673 C C . HIS A 1 85 ? -4.170 5.164 13.010 1.00 28.98 85 HIS A C 1
ATOM 674 O O . HIS A 1 85 ? -4.333 4.568 11.953 1.00 29.70 85 HIS A O 1
ATOM 681 N N . ASP A 1 86 ? -5.107 5.973 13.538 1.00 29.56 86 ASP A N 1
ATOM 682 C CA . ASP A 1 86 ? -6.364 6.180 12.828 1.00 32.26 86 ASP A CA 1
ATOM 683 C C . ASP A 1 86 ? -6.152 6.905 11.496 1.00 31.77 86 ASP A C 1
ATOM 684 O O . ASP A 1 86 ? -6.870 6.712 10.524 1.00 30.90 86 ASP A O 1
ATOM 689 N N . ASP A 1 87 ? -5.147 7.800 11.487 1.00 31.30 87 ASP A N 1
ATOM 690 C CA . ASP A 1 87 ? -4.852 8.529 10.259 1.00 32.14 87 ASP A CA 1
ATOM 691 C C . ASP A 1 87 ? -4.332 7.594 9.164 1.00 32.35 87 ASP A C 1
ATOM 692 O O . ASP A 1 87 ? -4.504 7.831 7.975 1.00 30.81 87 ASP A O 1
ATOM 697 N N . ILE A 1 88 ? -3.651 6.539 9.610 1.00 32.17 88 ILE A N 1
ATOM 698 C CA . ILE A 1 88 ? -3.098 5.546 8.689 1.00 32.84 88 ILE A CA 1
ATOM 699 C C . ILE A 1 88 ? -4.255 4.797 8.054 1.00 32.97 88 ILE A C 1
ATOM 700 O O . ILE A 1 88 ? -4.277 4.549 6.851 1.00 34.55 88 ILE A O 1
ATOM 705 N N . MET A 1 89 ? -5.223 4.449 8.886 1.00 34.67 89 MET A N 1
ATOM 706 C CA . MET A 1 89 ? -6.391 3.707 8.447 1.00 37.60 89 MET A CA 1
ATOM 707 C C . MET A 1 89 ? -7.351 4.516 7.591 1.00 41.11 89 MET A C 1
ATOM 708 O O . MET A 1 89 ? -7.788 4.052 6.536 1.00 42.99 89 MET A O 1
ATOM 713 N N . ASP A 1 90 ? -7.670 5.723 8.050 1.00 44.63 90 ASP A N 1
ATOM 714 C CA . ASP A 1 90 ? -8.585 6.617 7.351 1.00 48.40 90 ASP A CA 1
ATOM 715 C C . ASP A 1 90 ? -7.957 7.210 6.092 1.00 49.93 90 ASP A C 1
ATOM 716 O O . ASP A 1 90 ? -8.640 7.863 5.302 1.00 50.59 90 ASP A O 1
ATOM 721 N N . MET A 1 91 ? -6.663 6.983 5.902 1.00 51.30 91 MET A N 1
ATOM 722 C CA . MET A 1 91 ? -5.969 7.535 4.747 1.00 52.65 91 MET A CA 1
ATOM 723 C C . MET A 1 91 ? -6.019 9.071 4.804 1.00 52.66 91 MET A C 1
ATOM 724 O O . MET A 1 91 ? -6.112 9.744 3.779 1.00 52.66 91 MET A O 1
ATOM 729 N N . ASP A 1 92 ? -5.953 9.614 6.017 1.00 52.61 92 ASP A N 1
ATOM 730 C CA . ASP A 1 92 ? -5.996 11.050 6.242 1.00 52.32 92 ASP A CA 1
ATOM 731 C C . ASP A 1 92 ? -4.739 11.720 5.694 1.00 51.92 92 ASP A C 1
ATOM 732 O O . ASP A 1 92 ? -3.612 11.372 6.026 1.00 49.70 92 ASP A O 1
ATOM 737 N N . GLU A 1 93 ? -4.958 12.681 4.783 1.00 52.09 93 GLU A N 1
ATOM 738 C CA . GLU A 1 93 ? -3.814 13.349 4.183 1.00 52.97 93 GLU A CA 1
ATOM 739 C C . GLU A 1 93 ? -3.095 14.271 5.176 1.00 52.11 93 GLU A C 1
ATOM 740 O O 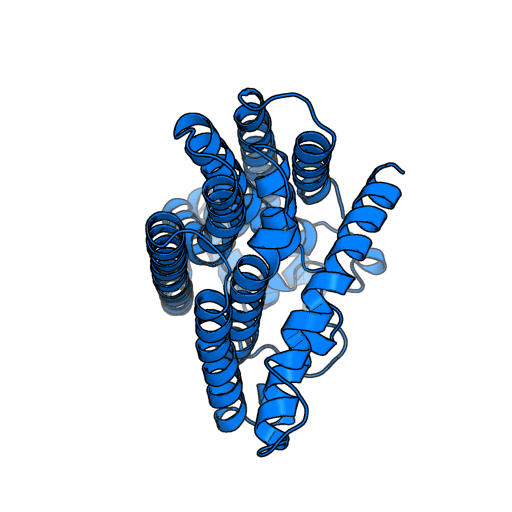. GLU A 1 93 ? -1.902 14.154 5.420 1.00 52.19 93 GLU A O 1
ATOM 746 N N . THR A 1 94 ? -3.853 15.234 5.736 1.00 52.24 94 THR A N 1
ATOM 747 C CA . THR A 1 94 ? -3.208 16.221 6.601 1.00 52.96 94 THR A CA 1
ATOM 748 C C . THR A 1 94 ? -4.040 16.601 7.826 1.00 53.68 94 THR A C 1
ATOM 749 O O . THR A 1 94 ? -5.144 17.126 7.733 1.00 55.91 94 THR A O 1
ATOM 753 N N . ARG A 1 95 ? -3.479 16.289 9.009 1.00 53.74 95 ARG A N 1
ATOM 754 C CA . ARG A 1 95 ? -4.023 16.806 10.250 1.00 53.19 95 ARG A CA 1
ATOM 755 C C . ARG A 1 95 ? -3.613 18.259 10.412 1.00 54.64 95 ARG A C 1
ATOM 756 O O . ARG A 1 95 ? -2.556 18.687 9.969 1.00 56.18 95 ARG A O 1
ATOM 764 N N . ARG A 1 96 ? -4.512 19.053 11.020 1.00 56.60 96 ARG A N 1
ATOM 765 C CA . ARG A 1 96 ? -4.201 20.468 11.133 1.00 57.84 96 ARG A CA 1
ATOM 766 C C . ARG A 1 96 ? -3.840 21.035 9.759 1.00 57.59 96 ARG A C 1
ATOM 767 O O . ARG A 1 96 ? -4.454 20.722 8.746 1.00 58.20 96 ARG A O 1
ATOM 775 N N . GLY A 1 97 ? -2.825 21.920 9.752 1.00 56.44 97 GLY A N 1
ATOM 776 C CA . GLY A 1 97 ? -2.355 22.456 8.483 1.00 55.24 97 GLY A CA 1
ATOM 777 C C . GLY A 1 97 ? -1.061 21.774 8.042 1.00 53.87 97 GLY A C 1
ATOM 778 O O . GLY A 1 97 ? -0.256 22.325 7.307 1.00 55.32 97 GLY A O 1
ATOM 779 N N . LYS A 1 98 ? -0.827 20.553 8.532 1.00 51.05 98 LYS A N 1
ATOM 780 C CA . LYS A 1 98 ? 0.375 19.848 8.138 1.00 48.05 98 LYS A CA 1
ATOM 781 C C . LYS A 1 98 ? 0.081 18.400 7.743 1.00 44.95 98 LYS A C 1
ATOM 782 O O . LYS A 1 98 ? -0.986 17.856 7.992 1.00 43.54 98 LYS A O 1
ATOM 788 N N . PRO A 1 99 ? 1.057 17.801 7.035 1.00 42.61 99 PRO A N 1
ATOM 789 C CA . PRO A 1 99 ? 0.972 16.396 6.640 1.00 40.22 99 PRO A CA 1
ATOM 790 C C . PRO A 1 99 ? 0.847 15.465 7.856 1.00 37.11 99 PRO A C 1
ATOM 791 O O . PRO A 1 99 ? 1.287 15.780 8.952 1.00 35.71 99 PRO A O 1
ATOM 795 N N . THR A 1 100 ? 0.187 14.305 7.647 1.00 34.69 100 THR A N 1
ATOM 796 C CA . THR A 1 100 ? 0.063 13.336 8.734 1.00 33.99 100 THR A CA 1
ATOM 797 C C . THR A 1 100 ? 1.377 12.569 8.966 1.00 33.57 100 THR A C 1
ATOM 798 O O . THR A 1 100 ? 2.289 12.568 8.152 1.00 31.61 100 THR A O 1
ATOM 802 N N . VAL A 1 101 ? 1.458 11.932 10.150 1.00 32.16 101 VAL A N 1
ATOM 803 C CA . VAL A 1 101 ? 2.689 11.230 10.501 1.00 30.85 101 VAL A CA 1
ATOM 804 C C . VAL A 1 101 ? 3.055 10.183 9.449 1.00 30.83 101 VAL A C 1
ATOM 805 O O . VAL A 1 101 ? 4.189 10.076 9.001 1.00 30.85 101 VAL A O 1
ATOM 809 N N . HIS A 1 102 ? 2.111 9.359 9.013 1.00 31.28 102 HIS A N 1
ATOM 810 C CA . HIS A 1 102 ? 2.442 8.309 8.053 1.00 33.55 102 HIS A CA 1
ATOM 811 C C . HIS A 1 102 ? 2.915 8.823 6.688 1.00 35.37 102 HIS A C 1
ATOM 812 O O . HIS A 1 102 ? 3.750 8.195 6.041 1.00 36.82 102 HIS A O 1
ATOM 819 N N . ARG A 1 103 ? 2.413 9.974 6.256 1.00 36.40 103 ARG A N 1
ATOM 820 C CA . ARG A 1 103 ? 2.841 10.524 4.977 1.00 36.66 103 ARG A CA 1
ATOM 821 C C . ARG A 1 103 ? 4.261 11.065 5.038 1.00 36.84 103 ARG A C 1
ATOM 822 O O . ARG A 1 103 ? 5.003 10.980 4.058 1.00 38.24 103 ARG A O 1
ATOM 830 N N . ILE A 1 104 ? 4.646 11.620 6.184 1.00 35.90 104 ILE A N 1
ATOM 831 C CA . ILE A 1 104 ? 5.987 12.168 6.353 1.00 36.10 104 ILE A CA 1
ATOM 832 C C . ILE A 1 104 ? 7.058 11.113 6.609 1.00 37.55 104 ILE A C 1
ATOM 833 O O . ILE A 1 104 ? 8.133 11.146 6.001 1.00 39.65 104 ILE A O 1
ATOM 838 N N . TRP A 1 105 ? 6.775 10.189 7.523 1.00 36.43 105 TRP A N 1
ATOM 839 C CA . TRP A 1 105 ? 7.734 9.155 7.891 1.00 34.97 105 TRP A CA 1
ATOM 840 C C . TRP A 1 105 ? 7.403 7.764 7.350 1.00 33.74 105 TRP A C 1
ATOM 841 O O . TRP A 1 105 ? 8.185 6.830 7.493 1.00 34.39 105 TRP A O 1
ATOM 852 N N . GLY A 1 106 ? 6.253 7.628 6.710 1.00 33.53 106 GLY A N 1
ATOM 853 C CA . GLY A 1 106 ? 5.880 6.331 6.174 1.00 32.65 106 GLY A CA 1
ATOM 854 C C . GLY A 1 106 ? 4.973 5.606 7.145 1.00 31.62 106 GLY A C 1
ATOM 855 O O . GLY A 1 106 ? 4.918 5.950 8.322 1.00 33.92 106 GLY A O 1
ATOM 856 N N . VAL A 1 107 ? 4.270 4.602 6.651 1.00 29.61 107 VAL A N 1
ATOM 857 C CA . VAL A 1 107 ? 3.335 3.828 7.452 1.00 29.46 107 VAL A CA 1
ATOM 858 C C . VAL A 1 107 ? 3.990 3.039 8.591 1.00 28.84 107 VAL A C 1
ATOM 859 O O . VAL A 1 107 ? 3.490 3.039 9.716 1.00 27.59 107 VAL A O 1
ATOM 863 N N . ASN A 1 108 ? 5.113 2.387 8.306 1.00 29.43 108 ASN A N 1
ATOM 864 C CA . ASN A 1 108 ? 5.807 1.596 9.320 1.00 29.00 108 ASN A CA 1
ATOM 865 C C . ASN A 1 108 ? 6.279 2.436 10.500 1.00 28.35 108 ASN A C 1
ATOM 866 O O . ASN A 1 108 ? 6.045 2.071 11.648 1.00 28.33 108 ASN A O 1
ATOM 871 N N . MET A 1 109 ? 6.950 3.553 10.231 1.00 28.50 109 MET A N 1
ATOM 872 C CA . MET A 1 109 ? 7.425 4.403 11.311 1.00 27.82 109 MET A CA 1
ATOM 873 C C . MET A 1 109 ? 6.242 5.054 12.044 1.00 28.42 109 MET A C 1
ATOM 874 O O . MET A 1 109 ? 6.322 5.333 13.242 1.00 27.77 109 MET A O 1
ATOM 879 N N . ALA A 1 110 ? 5.142 5.279 11.330 1.00 26.13 110 ALA A N 1
ATOM 880 C CA . ALA A 1 110 ? 3.945 5.862 11.941 1.00 26.47 110 ALA A CA 1
ATOM 881 C C . ALA A 1 110 ? 3.330 4.852 12.911 1.00 24.86 110 ALA A C 1
ATOM 882 O O . ALA A 1 110 ? 2.860 5.210 13.991 1.00 27.56 110 ALA A O 1
ATOM 884 N N . ILE A 1 111 ? 3.322 3.584 12.525 1.00 24.86 111 ILE A N 1
ATOM 885 C CA . ILE A 1 111 ? 2.781 2.565 13.403 1.00 23.61 111 ILE A CA 1
ATOM 886 C C . ILE A 1 111 ? 3.621 2.584 14.676 1.00 25.34 111 ILE A C 1
ATOM 887 O O . ILE A 1 111 ? 3.078 2.673 15.788 1.00 24.93 111 ILE A O 1
ATOM 892 N N . LEU A 1 112 ? 4.945 2.509 14.512 1.00 24.25 112 LEU A N 1
ATOM 893 C CA . LEU A 1 112 ? 5.850 2.534 15.659 1.00 26.78 112 LEU A CA 1
ATOM 894 C C . LEU A 1 112 ? 5.704 3.785 16.526 1.00 26.64 112 LEU A C 1
ATOM 895 O O . LEU A 1 112 ? 5.823 3.692 17.739 1.00 26.11 112 LEU A O 1
ATOM 900 N N . ALA A 1 113 ? 5.466 4.950 15.911 1.00 23.69 113 ALA A N 1
ATOM 901 C CA . ALA A 1 113 ? 5.306 6.181 16.674 1.00 24.64 113 ALA A CA 1
ATOM 902 C C . ALA A 1 113 ? 4.051 6.061 17.538 1.00 25.68 113 ALA A C 1
ATOM 903 O O . ALA A 1 113 ? 4.056 6.445 18.708 1.00 26.11 113 ALA A O 1
ATOM 905 N N . GLY A 1 114 ? 2.973 5.550 16.945 1.00 25.49 114 GLY A N 1
ATOM 906 C CA . GLY A 1 114 ? 1.746 5.343 17.690 1.00 21.66 114 GLY A CA 1
ATOM 907 C C . GLY A 1 114 ? 2.028 4.392 18.840 1.00 23.18 114 GLY A C 1
ATOM 908 O O . GLY A 1 114 ? 1.562 4.618 19.942 1.00 25.08 114 GLY A O 1
ATOM 909 N N . ASP A 1 115 ? 2.799 3.335 18.597 1.00 22.19 115 ASP A N 1
ATOM 910 C CA . ASP A 1 115 ? 3.131 2.367 19.646 1.00 22.67 115 ASP A CA 1
ATOM 911 C C . ASP A 1 115 ? 3.916 3.011 20.777 1.00 23.61 115 ASP A C 1
ATOM 912 O O . ASP A 1 115 ? 3.679 2.729 21.952 1.00 23.88 115 ASP A O 1
ATOM 917 N N . LEU A 1 116 ? 4.871 3.852 20.420 1.00 21.99 116 LEU A N 1
ATOM 918 C CA . LEU A 1 116 ? 5.691 4.518 21.418 1.00 24.83 116 LEU A CA 1
ATOM 919 C C . LEU A 1 116 ? 4.817 5.437 22.259 1.00 24.74 116 LEU A C 1
ATOM 920 O O . LEU A 1 116 ? 4.950 5.501 23.475 1.00 27.20 116 LEU A O 1
ATOM 925 N N . LEU A 1 117 ? 3.948 6.178 21.597 1.00 25.69 117 LEU A N 1
ATOM 926 C CA . LEU A 1 117 ? 3.037 7.072 22.295 1.00 26.30 117 LEU A CA 1
ATOM 927 C C . LEU A 1 117 ? 2.163 6.298 23.284 1.00 25.65 117 LEU A C 1
ATOM 928 O O . LEU A 1 117 ? 1.940 6.762 24.398 1.00 26.89 117 LEU A O 1
ATOM 933 N N . PHE A 1 118 ? 1.674 5.129 22.878 1.00 26.19 118 PHE A N 1
ATOM 934 C CA . PHE A 1 118 ? 0.812 4.304 23.749 1.00 29.09 118 PHE A CA 1
ATOM 935 C C . PHE A 1 118 ? 1.613 3.815 24.963 1.00 28.64 118 PHE A C 1
ATOM 936 O O . PHE A 1 118 ? 1.151 3.886 26.102 1.00 29.51 118 PHE A O 1
ATOM 944 N N . SER A 1 119 ? 2.805 3.305 24.699 1.00 27.29 119 SER A N 1
ATOM 945 C CA . SER A 1 119 ? 3.702 2.835 25.738 1.00 29.90 119 SER A CA 1
ATOM 946 C C . SER A 1 119 ? 4.015 3.980 26.721 1.00 30.62 119 SER A C 1
ATOM 947 O O . SER A 1 119 ? 4.085 3.773 27.932 1.00 30.95 119 SER A O 1
ATOM 950 N N . LYS A 1 120 ? 4.205 5.189 26.199 1.00 30.24 120 LYS A N 1
ATOM 951 C CA . LYS A 1 120 ? 4.570 6.215 27.174 1.00 31.29 120 LYS A CA 1
ATOM 952 C C . LYS A 1 120 ? 3.359 6.705 27.979 1.00 31.56 120 LYS A C 1
ATOM 953 O O . LYS A 1 120 ? 3.475 7.168 29.106 1.00 32.42 120 LYS A O 1
ATOM 959 N N . ALA A 1 121 ? 2.134 6.505 27.506 1.00 31.44 121 ALA A N 1
ATOM 960 C CA . ALA A 1 121 ? 0.965 6.803 28.314 1.00 32.13 121 ALA A CA 1
ATOM 961 C C . ALA A 1 121 ? 1.033 6.007 29.620 1.00 32.09 121 ALA A C 1
ATOM 962 O O . ALA A 1 121 ? 0.704 6.521 30.689 1.00 33.50 121 ALA A O 1
ATOM 964 N N . PHE A 1 122 ? 1.441 4.745 29.527 1.00 32.61 122 PHE A N 1
ATOM 965 C CA . PHE A 1 122 ? 1.534 3.930 30.728 1.00 33.53 122 PHE A CA 1
ATOM 966 C C . PHE A 1 122 ? 2.803 4.255 31.511 1.00 34.78 122 PHE A C 1
ATOM 967 O O . PHE A 1 122 ? 2.882 4.074 32.719 1.00 34.74 122 PHE A O 1
ATOM 975 N N . GLU A 1 123 ? 3.832 4.785 30.855 1.00 35.82 123 GLU A N 1
ATOM 976 C CA . GLU A 1 123 ? 4.952 5.173 31.663 1.00 38.11 123 GLU A CA 1
ATOM 977 C C . GLU A 1 123 ? 4.577 6.405 32.439 1.00 39.00 123 GLU A C 1
ATOM 978 O O . GLU A 1 123 ? 5.002 6.606 33.569 1.00 38.33 123 GLU A O 1
ATOM 984 N N . ALA A 1 124 ? 3.679 7.213 31.878 1.00 38.43 124 ALA A N 1
ATOM 985 C CA . ALA A 1 124 ? 3.139 8.383 32.571 1.00 39.41 124 ALA A CA 1
ATOM 986 C C . ALA A 1 124 ? 2.265 7.935 33.739 1.00 40.23 124 ALA A C 1
ATOM 987 O O . ALA A 1 124 ? 2.292 8.535 34.806 1.00 40.19 124 ALA A O 1
ATOM 989 N N . VAL A 1 125 ? 1.482 6.884 33.527 1.00 41.62 125 VAL A N 1
ATOM 990 C CA . VAL A 1 125 ? 0.622 6.359 34.578 1.00 43.57 125 VAL A CA 1
ATOM 991 C C . VAL A 1 125 ? 1.464 5.884 35.758 1.00 45.44 125 VAL A C 1
ATOM 992 O O . VAL A 1 125 ? 1.102 6.097 36.910 1.00 46.84 125 VAL A O 1
ATOM 996 N N . ALA A 1 126 ? 2.583 5.231 35.462 1.00 45.57 126 ALA A N 1
ATOM 997 C CA . ALA A 1 126 ? 3.463 4.722 36.498 1.00 47.11 126 ALA A CA 1
ATOM 998 C C . ALA A 1 126 ? 4.083 5.851 37.326 1.00 49.34 126 ALA A C 1
ATOM 999 O O . ALA A 1 126 ? 4.143 5.753 38.548 1.00 50.04 126 ALA A O 1
ATOM 1001 N N . ARG A 1 127 ? 4.536 6.918 36.667 1.00 50.08 127 ARG A N 1
ATOM 1002 C CA . ARG A 1 127 ? 5.139 8.059 37.363 1.00 51.33 127 ARG A CA 1
ATOM 1003 C C . ARG A 1 127 ? 4.181 8.829 38.274 1.00 52.88 127 ARG A C 1
ATOM 1004 O O . ARG A 1 127 ? 4.609 9.709 39.016 1.00 54.70 127 ARG A O 1
ATOM 1012 N N . ALA A 1 128 ? 2.891 8.517 38.221 1.00 54.46 128 ALA A N 1
ATOM 1013 C CA . ALA A 1 128 ? 1.919 9.219 39.054 1.00 57.05 128 ALA A CA 1
ATOM 1014 C C . ALA A 1 128 ? 2.268 9.101 40.537 1.00 59.55 128 ALA A C 1
ATOM 1015 O O . ALA A 1 128 ? 2.837 8.098 40.974 1.00 59.20 128 ALA A O 1
ATOM 1017 N N . GLU A 1 129 ? 1.915 10.134 41.301 1.00 61.89 129 GLU A N 1
ATOM 1018 C CA . GLU A 1 129 ? 2.174 10.168 42.740 1.00 62.90 129 GLU A CA 1
ATOM 1019 C C . GLU A 1 129 ? 0.852 10.038 43.485 1.00 63.09 129 GLU A C 1
ATOM 1020 O O . GLU A 1 129 ? 0.295 11.034 43.944 1.00 62.76 129 GLU A O 1
ATOM 1026 N N . ILE A 1 130 ? 0.348 8.818 43.611 1.00 63.73 130 ILE A N 1
ATOM 1027 C CA . ILE A 1 130 ? -0.918 8.616 44.299 1.00 64.50 130 ILE A CA 1
ATOM 1028 C C . ILE A 1 130 ? -0.936 7.312 45.083 1.00 65.60 130 ILE A C 1
ATOM 1029 O O . ILE A 1 130 ? -0.105 6.431 44.849 1.00 65.48 130 ILE A O 1
ATOM 1034 N N . PRO A 1 131 ? -1.876 7.180 46.039 1.00 66.31 131 PRO A N 1
ATOM 1035 C CA . PRO A 1 131 ? -1.996 5.972 46.859 1.00 66.61 131 PRO A CA 1
ATOM 1036 C C . PRO A 1 131 ? -2.128 4.744 45.969 1.00 67.15 131 PRO A C 1
ATOM 1037 O O . PRO A 1 131 ? -2.775 4.802 44.922 1.00 67.66 131 PRO A O 1
ATOM 1041 N N . PRO A 1 132 ? -1.518 3.617 46.374 1.00 66.92 132 PRO A N 1
ATOM 1042 C CA . PRO A 1 132 ? -1.568 2.368 45.609 1.00 66.87 132 PRO A CA 1
ATOM 1043 C C . PRO A 1 132 ? -2.976 2.021 45.134 1.00 66.44 132 PRO A C 1
ATOM 1044 O O . PRO A 1 132 ? -3.173 1.631 43.985 1.00 65.75 132 PRO A O 1
ATOM 1048 N N . GLU A 1 133 ? -3.952 2.173 46.022 1.00 66.57 133 GLU A N 1
ATOM 1049 C CA . GLU A 1 133 ? -5.329 1.846 45.674 1.00 66.73 133 GLU A CA 1
ATOM 1050 C C . GLU A 1 133 ? -5.843 2.766 44.562 1.00 65.05 133 GLU A C 1
ATOM 1051 O O . GLU A 1 133 ? -6.514 2.350 43.627 1.00 64.99 133 GLU A O 1
ATOM 1057 N N . LYS A 1 134 ? -5.541 4.074 44.701 1.00 62.55 134 LYS A N 1
ATOM 1058 C CA . LYS A 1 134 ? -5.942 5.004 43.650 1.00 59.51 134 LYS A CA 1
ATOM 1059 C C . LYS A 1 134 ? -5.277 4.647 42.318 1.00 57.79 134 LYS A C 1
ATOM 1060 O O . LYS A 1 134 ? -5.916 4.478 41.287 1.00 58.51 134 LYS A O 1
ATOM 1066 N N . LYS A 1 135 ? -3.933 4.566 42.374 1.00 55.37 135 LYS A N 1
ATOM 1067 C CA . LYS A 1 135 ? -3.154 4.198 41.192 1.00 53.28 135 LYS A CA 1
ATOM 1068 C C . LYS A 1 135 ? -3.744 2.984 40.477 1.00 51.13 135 LYS A C 1
ATOM 1069 O O . LYS A 1 135 ? -3.963 2.972 39.272 1.00 50.21 135 LYS A O 1
ATOM 1075 N N . ALA A 1 136 ? -3.948 1.911 41.259 1.00 49.53 136 ALA A N 1
ATOM 1076 C CA . ALA A 1 136 ? -4.465 0.680 40.672 1.00 48.15 136 ALA A CA 1
ATOM 1077 C C . ALA A 1 136 ? -5.823 0.899 39.996 1.00 47.13 136 ALA A C 1
ATOM 1078 O O . ALA A 1 136 ? -6.164 0.283 38.997 1.00 46.54 136 ALA A O 1
ATOM 1080 N N . ARG A 1 137 ? -6.627 1.794 40.598 1.00 45.33 137 ARG A N 1
ATOM 1081 C CA . ARG A 1 137 ? -7.958 2.051 40.048 1.00 45.39 137 ARG A CA 1
ATOM 1082 C C . ARG A 1 137 ? -7.909 2.999 38.844 1.00 44.09 137 ARG A C 1
ATOM 1083 O O . ARG A 1 137 ? -8.815 3.043 38.023 1.00 43.91 137 ARG A O 1
ATOM 1091 N N . VAL A 1 138 ? -6.833 3.770 38.729 1.00 43.46 138 VAL A N 1
ATOM 1092 C CA . VAL A 1 138 ? -6.661 4.687 37.606 1.00 42.43 138 VAL A CA 1
ATOM 1093 C C . VAL A 1 138 ? -6.159 3.886 36.404 1.00 41.94 138 VAL A C 1
ATOM 1094 O O . VAL A 1 138 ? -6.643 4.056 35.291 1.00 42.13 138 VAL A O 1
ATOM 1098 N N . LEU A 1 139 ? -5.189 3.011 36.643 1.00 42.76 139 LEU A N 1
ATOM 1099 C CA . LEU A 1 139 ? -4.632 2.173 35.591 1.00 43.03 139 LEU A CA 1
ATOM 1100 C C . LEU A 1 139 ? -5.742 1.357 34.949 1.00 43.42 139 LEU A C 1
ATOM 1101 O O . LEU A 1 139 ? -5.771 1.199 33.731 1.00 45.08 139 LEU A O 1
ATOM 1106 N N . GLU A 1 140 ? -6.660 0.854 35.770 1.00 43.15 140 GLU A N 1
ATOM 1107 C CA . GLU A 1 140 ? -7.759 0.030 35.286 1.00 42.59 140 GLU A CA 1
ATOM 1108 C C . GLU A 1 140 ? -8.842 0.782 34.517 1.00 41.65 140 GLU A C 1
ATOM 1109 O O . GLU A 1 140 ? -9.554 0.191 33.702 1.00 42.21 140 GLU A O 1
ATOM 1115 N N . VAL A 1 141 ? -8.980 2.075 34.781 1.00 40.31 141 VAL A N 1
ATOM 1116 C CA . VAL A 1 141 ? -9.962 2.883 34.072 1.00 39.22 141 VAL A CA 1
ATOM 1117 C C . VAL A 1 141 ? -9.391 3.189 32.690 1.00 37.05 141 VAL A C 1
ATOM 1118 O O . VAL A 1 141 ? -10.091 3.153 31.681 1.00 37.86 141 VAL A O 1
ATOM 1122 N N . ILE A 1 142 ? -8.104 3.490 32.665 1.00 35.01 142 ILE A N 1
ATOM 1123 C CA . ILE A 1 142 ? -7.425 3.822 31.429 1.00 35.34 142 ILE A CA 1
ATOM 1124 C C . ILE A 1 142 ? -7.329 2.602 30.524 1.00 33.64 142 ILE A C 1
ATOM 1125 O O . ILE A 1 142 ? -7.473 2.711 29.319 1.00 33.85 142 ILE A O 1
ATOM 1130 N N . VAL A 1 143 ? -7.114 1.435 31.114 1.00 34.47 143 VAL A N 1
ATOM 1131 C CA . VAL A 1 143 ? -7.024 0.217 30.337 1.00 33.36 143 VAL A CA 1
ATOM 1132 C C . VAL A 1 143 ? -8.368 -0.127 29.703 1.00 35.04 143 VAL A C 1
ATOM 1133 O O . VAL A 1 143 ? -8.435 -0.453 28.518 1.00 35.45 143 VAL A O 1
ATOM 1137 N N . LYS A 1 144 ? -9.446 -0.057 30.470 1.00 34.75 144 LYS A N 1
ATOM 1138 C CA . LYS A 1 144 ? -10.748 -0.375 29.893 1.00 35.19 144 LYS A CA 1
ATOM 1139 C C . LYS A 1 144 ? -11.163 0.615 28.811 1.00 32.91 144 LYS A C 1
ATOM 1140 O O . LYS A 1 144 ? -11.841 0.241 27.861 1.00 35.03 144 LYS A O 1
ATOM 1146 N N . ALA A 1 145 ? -10.774 1.875 28.946 1.00 32.58 145 ALA A N 1
ATOM 1147 C CA . ALA A 1 145 ? -11.129 2.863 27.935 1.00 30.94 145 ALA A CA 1
ATOM 1148 C C . ALA A 1 145 ? -10.281 2.579 26.701 1.00 30.67 145 ALA A C 1
ATOM 1149 O O . ALA A 1 145 ? -10.729 2.743 25.569 1.00 29.54 145 ALA A O 1
ATOM 1151 N N . SER A 1 146 ? -9.046 2.153 26.931 1.00 29.88 146 SER A N 1
ATOM 1152 C CA . SER A 1 146 ? -8.147 1.805 25.839 1.00 31.08 146 SER A CA 1
ATOM 1153 C C . SER A 1 146 ? -8.791 0.687 25.006 1.00 28.93 146 SER A C 1
ATOM 1154 O O . SER A 1 146 ? -8.892 0.793 23.788 1.00 29.42 146 SER A O 1
ATOM 1157 N N . ASN A 1 147 ? -9.234 -0.375 25.672 1.00 28.76 147 ASN A N 1
ATOM 1158 C CA . ASN A 1 147 ? -9.866 -1.491 24.980 1.00 31.02 147 ASN A CA 1
ATOM 1159 C C . ASN A 1 147 ? -11.116 -1.033 24.199 1.00 32.17 147 ASN A C 1
ATOM 1160 O O . ASN A 1 147 ? -11.304 -1.415 23.045 1.00 30.99 147 ASN A O 1
ATOM 1165 N N . GLU A 1 148 ? -11.959 -0.213 24.821 1.00 33.03 148 GLU A N 1
ATOM 1166 C CA . GLU A 1 148 ? -13.165 0.289 24.151 1.00 35.05 148 GLU A CA 1
ATOM 1167 C C . GLU A 1 148 ? -12.823 1.076 22.895 1.00 34.65 148 GLU A C 1
ATOM 1168 O O . GLU A 1 148 ? -13.528 1.005 21.886 1.00 34.53 148 GLU A O 1
ATOM 1174 N N . LEU A 1 149 ? -11.754 1.858 22.996 1.00 34.41 149 LEU A N 1
ATOM 1175 C CA . LEU A 1 149 ? -11.264 2.680 21.908 1.00 33.15 149 LEU A CA 1
ATOM 1176 C C . LEU A 1 149 ? -10.907 1.798 20.702 1.00 33.01 149 LEU A C 1
ATOM 1177 O O . LEU A 1 149 ? -11.312 2.105 19.583 1.00 33.08 149 LEU A O 1
ATOM 1182 N N . CYS A 1 150 ? -10.169 0.707 20.924 1.00 32.12 150 CYS A N 1
ATOM 1183 C CA . CYS A 1 150 ? -9.815 -0.207 19.832 1.00 31.99 150 CYS A CA 1
ATOM 1184 C C . CYS A 1 150 ? -11.090 -0.872 19.288 1.00 31.66 150 CYS A C 1
ATOM 1185 O O . CYS A 1 150 ? -11.236 -1.083 18.088 1.00 31.10 150 CYS A O 1
ATOM 1188 N N . GLU A 1 151 ? -12.005 -1.213 20.185 1.00 31.50 151 GLU A N 1
ATOM 1189 C CA . GLU A 1 151 ? -13.258 -1.851 19.787 1.00 31.96 151 GLU A CA 1
ATOM 1190 C C . GLU A 1 151 ? -14.126 -0.913 18.969 1.00 30.85 151 GLU A C 1
ATOM 1191 O O . GLU A 1 151 ? -14.718 -1.324 17.983 1.00 31.72 151 GLU A O 1
ATOM 1197 N N . GLY A 1 152 ? -14.181 0.353 19.369 1.00 30.94 152 GLY A N 1
ATOM 1198 C CA . GLY A 1 152 ? -14.971 1.325 18.637 1.00 30.18 152 GLY A CA 1
ATOM 1199 C C . GLY A 1 152 ? -14.385 1.589 17.267 1.00 32.24 152 GLY A C 1
ATOM 1200 O O . GLY A 1 152 ? -15.115 1.775 16.292 1.00 33.64 152 GLY A O 1
ATOM 1201 N N . GLN A 1 153 ? -13.061 1.622 17.179 1.00 30.63 153 GLN A N 1
ATOM 1202 C CA . GLN A 1 153 ? -12.420 1.854 15.902 1.00 30.42 153 GLN A CA 1
ATOM 1203 C C . GLN A 1 153 ? -12.596 0.615 15.005 1.00 29.94 153 GLN A C 1
ATOM 1204 O O . GLN A 1 153 ? -12.744 0.740 13.795 1.00 27.34 153 GLN A O 1
ATOM 1210 N N . ALA A 1 154 ? -12.592 -0.574 15.602 1.00 29.90 154 ALA A N 1
ATOM 1211 C CA . ALA A 1 154 ? -12.777 -1.811 14.841 1.00 30.32 154 ALA A CA 1
ATOM 1212 C C . ALA A 1 154 ? -14.167 -1.811 14.195 1.00 31.03 154 ALA A C 1
ATOM 1213 O O . ALA A 1 154 ? -14.318 -2.090 13.008 1.00 33.71 154 ALA A O 1
ATOM 1215 N N . ARG A 1 155 ? -15.187 -1.507 14.984 1.00 30.92 155 ARG A N 1
ATOM 1216 C CA . ARG A 1 155 ? -16.542 -1.463 14.449 1.00 32.25 155 ARG A CA 1
ATOM 1217 C C . ARG A 1 155 ? -16.618 -0.411 13.357 1.00 30.80 155 ARG A C 1
ATOM 1218 O O . ARG A 1 155 ? -17.358 -0.561 12.391 1.00 30.81 155 ARG A O 1
ATOM 1226 N N . ASP A 1 156 ? -15.842 0.656 13.508 1.00 31.58 156 ASP A N 1
ATOM 1227 C CA . ASP A 1 156 ? -15.850 1.716 12.511 1.00 33.59 156 ASP A CA 1
ATOM 1228 C C . ASP A 1 156 ? -15.252 1.204 11.206 1.00 34.97 156 ASP A C 1
ATOM 1229 O O . ASP A 1 156 ? -15.687 1.599 10.122 1.00 33.92 156 ASP A O 1
ATOM 1234 N N . LEU A 1 157 ? -14.267 0.311 11.304 1.00 35.15 157 LEU A N 1
ATOM 1235 C CA . LEU A 1 157 ? -13.663 -0.253 10.100 1.00 36.75 157 LEU A CA 1
ATOM 1236 C C . LEU A 1 157 ? -14.661 -1.178 9.399 1.00 35.87 157 LEU A C 1
ATOM 1237 O O . LEU A 1 157 ? -14.783 -1.147 8.184 1.00 35.41 157 LEU A O 1
ATOM 1242 N N . GLU A 1 158 ? -15.372 -1.997 10.166 1.00 38.01 158 GLU A N 1
ATOM 1243 C CA . GLU A 1 158 ? -16.349 -2.919 9.580 1.00 41.78 158 GLU A CA 1
ATOM 1244 C C . GLU A 1 158 ? -17.404 -2.184 8.756 1.00 42.79 158 GLU A C 1
ATOM 1245 O O . GLU A 1 158 ? -17.876 -2.702 7.751 1.00 43.64 158 GLU A O 1
ATOM 1251 N N . PHE A 1 159 ? -17.771 -0.977 9.178 1.00 43.71 159 PHE A N 1
ATOM 1252 C CA . PHE A 1 159 ? -18.761 -0.177 8.459 1.00 45.93 159 PHE A CA 1
ATOM 1253 C C . PHE A 1 159 ? -18.414 -0.061 6.974 1.00 48.19 159 PHE A C 1
ATOM 1254 O O . PHE A 1 159 ? -19.272 -0.003 6.104 1.00 49.10 159 PHE A O 1
ATOM 1262 N N . GLU A 1 160 ? -17.098 0.010 6.691 1.00 50.09 160 GLU A N 1
ATOM 1263 C CA . GLU A 1 160 ? -16.669 0.173 5.302 1.00 53.21 160 GLU A CA 1
ATOM 1264 C C . GLU A 1 160 ? -17.128 -0.995 4.425 1.00 53.35 160 GLU A C 1
ATOM 1265 O O . GLU A 1 160 ? -17.228 -0.903 3.212 1.00 55.06 160 GLU A O 1
ATOM 1271 N N . LYS A 1 161 ? -17.364 -2.142 5.079 1.00 53.82 161 LYS A N 1
ATOM 1272 C CA . LYS A 1 161 ? -17.766 -3.367 4.398 1.00 53.95 161 LYS A CA 1
ATOM 1273 C C . LYS A 1 161 ? -19.220 -3.298 3.925 1.00 53.97 161 LYS A C 1
ATOM 1274 O O . LYS A 1 161 ? -19.822 -4.291 3.539 1.00 55.05 161 LYS A O 1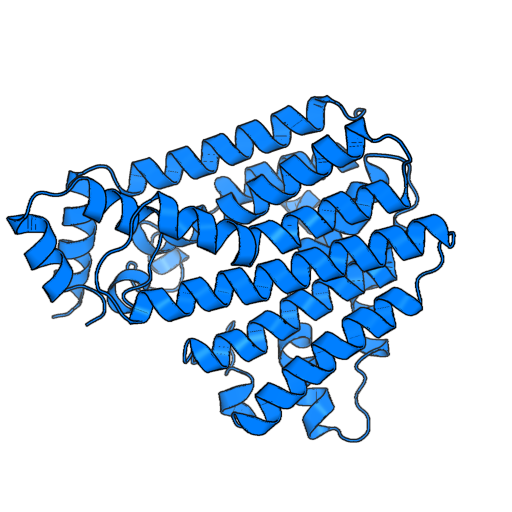
ATOM 1280 N N . LYS A 1 162 ? -19.834 -2.113 4.079 1.00 52.58 162 LYS A N 1
ATOM 1281 C CA . LYS A 1 162 ? -21.273 -2.040 3.874 1.00 51.73 162 LYS A CA 1
ATOM 1282 C C . LYS A 1 162 ? -21.737 -0.604 3.607 1.00 49.92 162 LYS A C 1
ATOM 1283 O O . LYS A 1 162 ? -21.122 0.367 4.029 1.00 49.38 162 LYS A O 1
ATOM 1289 N N . SER A 1 163 ? -22.842 -0.432 2.887 1.00 47.94 163 SER A N 1
ATOM 1290 C CA . SER A 1 163 ? -23.325 0.901 2.551 1.00 45.63 163 SER A CA 1
ATOM 1291 C C . SER A 1 163 ? -24.126 1.629 3.629 1.00 44.54 163 SER A C 1
ATOM 1292 O O . SER A 1 163 ? -23.929 2.829 3.819 1.00 44.95 163 SER A O 1
ATOM 1295 N N . THR A 1 164 ? -25.014 0.926 4.332 1.00 43.00 164 THR A N 1
ATOM 1296 C CA . THR A 1 164 ? -25.834 1.561 5.368 1.00 41.91 164 THR A CA 1
ATOM 1297 C C . THR A 1 164 ? -25.535 1.081 6.785 1.00 41.55 164 THR A C 1
ATOM 1298 O O . THR A 1 164 ? -24.968 0.009 6.979 1.00 42.45 164 THR A O 1
ATOM 1302 N N . VAL A 1 165 ? -25.916 1.892 7.771 1.00 40.96 165 VAL A N 1
ATOM 1303 C CA . VAL A 1 165 ? -25.722 1.575 9.186 1.00 40.51 165 VAL A CA 1
ATOM 1304 C C . VAL A 1 165 ? -26.961 2.045 9.919 1.00 39.43 165 VAL A C 1
ATOM 1305 O O . VAL A 1 165 ? -27.714 2.854 9.395 1.00 39.90 165 VAL A O 1
ATOM 1309 N N . THR A 1 166 ? -27.158 1.554 11.136 1.00 39.82 166 THR A N 1
ATOM 1310 C CA . THR A 1 166 ? -28.311 1.943 11.937 1.00 39.03 166 THR A CA 1
ATOM 1311 C C . THR A 1 166 ? -27.882 2.939 13.001 1.00 38.67 166 THR A C 1
ATOM 1312 O O . THR A 1 166 ? -26.699 3.054 13.313 1.00 38.84 166 THR A O 1
ATOM 1316 N N . ILE A 1 167 ? -28.845 3.665 13.556 1.00 37.98 167 ILE A N 1
ATOM 1317 C CA . ILE A 1 167 ? -28.543 4.635 14.589 1.00 38.44 167 ILE A CA 1
ATOM 1318 C C . ILE A 1 167 ? -27.870 3.899 15.735 1.00 40.87 167 ILE A C 1
ATOM 1319 O O . ILE A 1 167 ? -26.943 4.412 16.355 1.00 40.65 167 ILE A O 1
ATOM 1324 N N . GLU A 1 168 ? -28.348 2.690 16.008 1.00 41.78 168 GLU A N 1
ATOM 1325 C CA . GLU A 1 168 ? -27.812 1.877 17.088 1.00 43.28 168 GLU A CA 1
ATOM 1326 C C . GLU A 1 168 ? -26.369 1.450 16.834 1.00 42.21 168 GLU A C 1
ATOM 1327 O O . GLU A 1 168 ? -25.558 1.404 17.755 1.00 41.65 168 GLU A O 1
ATOM 1333 N N . GLU A 1 169 ? -26.066 1.105 15.590 1.00 41.14 169 GLU A N 1
ATOM 1334 C CA . GLU A 1 169 ? -24.719 0.695 15.232 1.00 40.50 169 GLU A CA 1
ATOM 1335 C C . GLU A 1 169 ? -23.789 1.884 15.410 1.00 39.48 169 GLU A C 1
ATOM 1336 O O . GLU A 1 169 ? -22.760 1.781 16.081 1.00 38.85 169 GLU A O 1
ATOM 1342 N N . TYR A 1 170 ? -24.170 3.019 14.828 1.00 38.43 170 TYR A N 1
ATOM 1343 C CA . TYR A 1 170 ? -23.256 4.149 14.933 1.00 38.36 170 TYR A CA 1
ATOM 1344 C C . TYR A 1 170 ? -23.060 4.579 16.387 1.00 37.56 170 TYR A C 1
ATOM 1345 O O . TYR A 1 170 ? -21.948 4.779 16.859 1.00 37.71 170 TYR A O 1
ATOM 1354 N N . MET A 1 171 ? -24.096 4.679 17.214 1.00 38.09 171 MET A N 1
ATOM 1355 C CA . MET A 1 171 ? -23.917 5.049 18.614 1.00 36.77 171 MET A CA 1
ATOM 1356 C C . MET A 1 171 ? -23.070 4.069 19.422 1.00 36.17 171 MET A C 1
ATOM 1357 O O . MET A 1 171 ? -22.395 4.466 20.364 1.00 37.10 171 MET A O 1
ATOM 1362 N N . GLU A 1 172 ? -23.102 2.792 19.077 1.00 34.90 172 GLU A N 1
ATOM 1363 C CA . GLU A 1 172 ? -22.307 1.834 19.830 1.00 36.43 172 GLU A CA 1
ATOM 1364 C C . GLU A 1 172 ? -20.828 2.031 19.474 1.00 35.20 172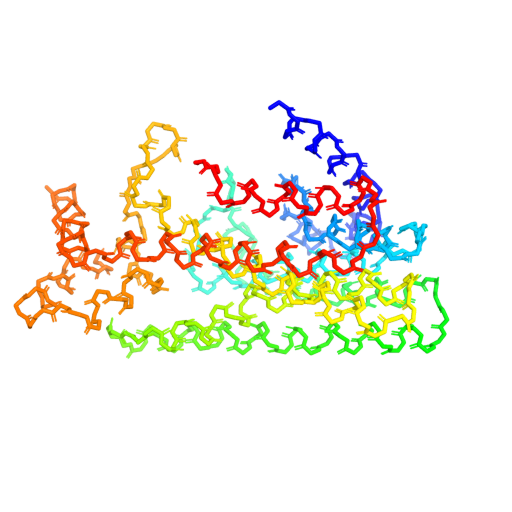 GLU A C 1
ATOM 1365 O O . GLU A 1 172 ? -19.942 1.844 20.303 1.00 33.85 172 GLU A O 1
ATOM 1371 N N . MET A 1 173 ? -20.589 2.447 18.236 1.00 35.31 173 MET A N 1
ATOM 1372 C CA . MET A 1 173 ? -19.250 2.681 17.725 1.00 34.78 173 MET A CA 1
ATOM 1373 C C . MET A 1 173 ? -18.664 3.973 18.293 1.00 35.66 173 MET A C 1
ATOM 1374 O O . MET A 1 173 ? -17.571 3.972 18.877 1.00 35.43 173 MET A O 1
ATOM 1379 N N . ILE A 1 174 ? -19.399 5.072 18.143 1.00 34.74 174 ILE A N 1
ATOM 1380 C CA . ILE A 1 174 ? -18.858 6.342 18.613 1.00 35.66 174 ILE A CA 1
ATOM 1381 C C . ILE A 1 174 ? -18.646 6.338 20.129 1.00 36.28 174 ILE A C 1
ATOM 1382 O O . ILE A 1 174 ? -17.767 6.997 20.669 1.00 37.72 174 ILE A O 1
ATOM 1387 N N . SER A 1 175 ? -19.524 5.591 20.823 1.00 37.53 175 SER A N 1
ATOM 1388 C CA . SER A 1 175 ? -19.421 5.529 22.276 1.00 38.70 175 SER A CA 1
ATOM 1389 C C . SER A 1 175 ? -18.028 5.086 22.725 1.00 38.39 175 SER A C 1
ATOM 1390 O O . SER A 1 175 ? -17.498 5.517 23.740 1.00 38.95 175 SER A O 1
ATOM 1393 N N . GLY A 1 176 ? -17.443 4.160 21.946 1.00 36.78 176 GLY A N 1
ATOM 1394 C CA . GLY A 1 176 ? -16.148 3.644 22.360 1.00 36.70 176 GLY A CA 1
ATOM 1395 C C . GLY A 1 176 ? -15.000 4.415 21.703 1.00 37.00 176 GLY A C 1
ATOM 1396 O O . GLY A 1 176 ? -13.922 4.573 22.258 1.00 37.51 176 GLY A O 1
ATOM 1397 N N . LYS A 1 177 ? -15.249 4.866 20.455 1.00 37.95 177 LYS A N 1
ATOM 1398 C CA . LYS A 1 177 ? -14.211 5.627 19.766 1.00 40.70 177 LYS A CA 1
ATOM 1399 C C . LYS A 1 177 ? -13.804 6.864 20.569 1.00 42.96 177 LYS A C 1
ATOM 1400 O O . LYS A 1 177 ? -12.659 7.042 20.957 1.00 46.75 177 LYS A O 1
ATOM 1406 N N . THR A 1 178 ? -14.794 7.754 20.797 1.00 42.64 178 THR A N 1
ATOM 1407 C CA . THR A 1 178 ? -14.484 9.031 21.439 1.00 41.79 178 THR A CA 1
ATOM 1408 C C . THR A 1 178 ? -15.014 9.119 22.876 1.00 41.05 178 THR A C 1
ATOM 1409 O O . THR A 1 178 ? -14.394 9.689 23.766 1.00 40.66 178 THR A O 1
ATOM 1413 N N . GLY A 1 179 ? -16.226 8.567 23.078 1.00 38.87 179 GLY A N 1
ATOM 1414 C CA . GLY A 1 179 ? -16.876 8.688 24.383 1.00 38.19 179 GLY A CA 1
ATOM 1415 C C . GLY A 1 179 ? -16.031 8.101 25.518 1.00 38.41 179 GLY A C 1
ATOM 1416 O O . GLY A 1 179 ? -15.893 8.680 26.588 1.00 39.77 179 GLY A O 1
ATOM 1417 N N . ALA A 1 180 ? -15.501 6.887 25.276 1.00 37.54 180 ALA A N 1
ATOM 1418 C CA . ALA A 1 180 ? -14.797 6.175 26.341 1.00 36.89 180 ALA A CA 1
ATOM 1419 C C . ALA A 1 180 ? -13.666 7.003 26.961 1.00 36.35 180 ALA A C 1
ATOM 1420 O O . ALA A 1 180 ? -13.545 7.136 28.173 1.00 36.99 180 ALA A O 1
ATOM 1422 N N . LEU A 1 181 ? -12.792 7.531 26.083 1.00 35.27 181 LEU A N 1
ATOM 1423 C CA . LEU A 1 181 ? -11.634 8.269 26.580 1.00 35.49 181 LEU A CA 1
ATOM 1424 C C . LEU A 1 181 ? -12.038 9.563 27.294 1.00 35.94 181 LEU A C 1
ATOM 1425 O O . LEU A 1 181 ? -11.373 10.028 28.211 1.00 34.60 181 LEU A O 1
ATOM 1430 N N . PHE A 1 182 ? -13.136 10.143 26.833 1.00 35.45 182 PHE A N 1
ATOM 1431 C CA . PHE A 1 182 ? -13.592 11.375 27.443 1.00 38.89 182 PHE A CA 1
ATOM 1432 C C . PHE A 1 182 ? -14.109 11.041 28.829 1.00 38.55 182 PHE A C 1
ATOM 1433 O O . PHE A 1 182 ? -13.784 11.715 29.800 1.00 38.79 182 PHE A O 1
ATOM 1441 N N . GLU A 1 183 ? -14.899 9.981 28.920 1.00 39.02 183 GLU A N 1
ATOM 1442 C CA . GLU A 1 183 ? -15.440 9.555 30.206 1.00 40.39 183 GLU A CA 1
ATOM 1443 C C . GLU A 1 183 ? -14.291 9.259 31.168 1.00 39.83 183 GLU A C 1
ATOM 1444 O O . GLU A 1 183 ? -14.325 9.651 32.337 1.00 41.68 183 GLU A O 1
ATOM 1450 N N . ALA A 1 184 ? -13.275 8.564 30.666 1.00 38.04 184 ALA A N 1
ATOM 1451 C CA . ALA A 1 184 ? -12.114 8.209 31.467 1.00 36.35 184 ALA A CA 1
ATOM 1452 C C . ALA A 1 184 ? -11.402 9.445 31.996 1.00 36.37 184 ALA A C 1
ATOM 1453 O O . ALA A 1 184 ? -10.871 9.430 33.097 1.00 35.85 184 ALA A O 1
ATOM 1455 N N . SER A 1 185 ? -11.382 10.508 31.199 1.00 36.03 185 SER A N 1
ATOM 1456 C CA . SER A 1 185 ? -10.743 11.754 31.591 1.00 38.31 185 SER A CA 1
ATOM 1457 C C . SER A 1 185 ? -11.401 12.305 32.860 1.00 38.97 185 SER A C 1
ATOM 1458 O O . SER A 1 185 ? -10.727 12.606 33.846 1.00 39.60 185 SER A O 1
ATOM 1461 N N . ALA A 1 186 ? -12.720 12.439 32.824 1.00 40.13 186 ALA A N 1
ATOM 1462 C CA . ALA A 1 186 ? -13.448 12.935 33.989 1.00 40.81 186 ALA A CA 1
ATOM 1463 C C . ALA A 1 186 ? -13.385 11.951 35.159 1.00 42.76 186 ALA A C 1
ATOM 1464 O O . ALA A 1 186 ? -13.138 12.308 36.304 1.00 43.31 186 ALA A O 1
ATOM 1466 N N . LYS A 1 187 ? -13.661 10.674 34.842 1.00 44.11 187 LYS A N 1
ATOM 1467 C CA . LYS A 1 187 ? -13.693 9.661 35.890 1.00 45.63 187 LYS A CA 1
ATOM 1468 C C . LYS A 1 187 ? -12.358 9.554 36.633 1.00 46.45 187 LYS A C 1
ATOM 1469 O O . LYS A 1 187 ? -12.296 9.319 37.832 1.00 47.45 187 LYS A O 1
ATOM 1475 N N . VAL A 1 188 ? -11.258 9.689 35.866 1.00 46.86 188 VAL A N 1
ATOM 1476 C CA . VAL A 1 188 ? -9.943 9.608 36.491 1.00 46.04 188 VAL A CA 1
ATOM 1477 C C . VAL A 1 188 ? -9.628 10.866 37.301 1.00 48.18 188 VAL A C 1
ATOM 1478 O O . VAL A 1 188 ? -8.863 10.844 38.258 1.00 48.06 188 VAL A O 1
ATOM 1482 N N . GLY A 1 189 ? -10.226 11.975 36.886 1.00 49.53 189 GLY A N 1
ATOM 1483 C CA . GLY A 1 189 ? -10.021 13.215 37.601 1.00 51.67 189 GLY A CA 1
ATOM 1484 C C . GLY A 1 189 ? -10.608 13.037 38.985 1.00 52.59 189 GLY A C 1
ATOM 1485 O O . GLY A 1 189 ? -9.922 13.227 39.988 1.00 52.69 189 GLY A O 1
ATOM 1486 N N . GLY A 1 190 ? -11.879 12.655 39.035 1.00 53.44 190 GLY A N 1
ATOM 1487 C CA . GLY A 1 190 ? -12.538 12.445 40.310 1.00 55.83 190 GLY A CA 1
ATOM 1488 C C . GLY A 1 190 ? -11.743 11.537 41.232 1.00 56.72 190 GLY A C 1
ATOM 1489 O O . GLY A 1 190 ? -11.289 11.963 42.297 1.00 57.65 190 GLY A O 1
ATOM 1490 N N . ILE A 1 191 ? -11.567 10.286 40.813 1.00 56.51 191 ILE A N 1
ATOM 1491 C CA . ILE A 1 191 ? -10.866 9.270 41.591 1.00 56.75 191 ILE A CA 1
ATOM 1492 C C . ILE A 1 191 ? -9.626 9.829 42.298 1.00 57.22 191 ILE A C 1
ATOM 1493 O O . ILE A 1 191 ? -9.300 9.471 43.421 1.00 57.74 191 ILE A O 1
ATOM 1498 N N . ILE A 1 192 ? -8.898 10.708 41.581 1.00 58.22 192 ILE A N 1
ATOM 1499 C CA . ILE A 1 192 ? -7.650 11.219 42.138 1.00 59.71 192 ILE A CA 1
ATOM 1500 C C . ILE A 1 192 ? -7.889 12.183 43.301 1.00 60.93 192 ILE A C 1
ATOM 1501 O O . ILE A 1 192 ? -7.000 12.491 44.082 1.00 59.62 192 ILE A O 1
ATOM 1506 N N . GLY A 1 193 ? -9.130 12.696 43.386 1.00 61.85 193 GLY A N 1
ATOM 1507 C CA . GLY A 1 193 ? -9.347 13.702 44.420 1.00 64.76 193 GLY A CA 1
ATOM 1508 C C . GLY A 1 193 ? -10.573 13.422 45.308 1.00 66.18 193 GLY A C 1
ATOM 1509 O O . GLY A 1 193 ? -10.928 14.212 46.175 1.00 66.75 193 GLY A O 1
ATOM 1510 N N . THR A 1 194 ? -11.252 12.283 45.066 1.00 66.92 194 THR A N 1
ATOM 1511 C CA . THR A 1 194 ? -12.466 12.049 45.847 1.00 68.12 194 THR A CA 1
ATOM 1512 C C . THR A 1 194 ? -12.814 10.561 45.953 1.00 68.83 194 THR A C 1
ATOM 1513 O O . THR A 1 194 ? -12.592 9.772 45.045 1.00 69.97 194 THR A O 1
ATOM 1517 N N . ASP A 1 195 ? -13.349 10.186 47.133 1.00 68.49 195 ASP A N 1
ATOM 1518 C CA . ASP A 1 195 ? -13.810 8.814 47.322 1.00 68.39 195 ASP A CA 1
ATOM 1519 C C . ASP A 1 195 ? -15.340 8.743 47.344 1.00 67.36 195 ASP A C 1
ATOM 1520 O O . ASP A 1 195 ? -15.947 7.855 47.929 1.00 67.79 195 ASP A O 1
ATOM 1525 N N . ASN A 1 196 ? -15.962 9.756 46.710 1.00 67.08 196 ASN A N 1
ATOM 1526 C CA . ASN A 1 196 ? -17.419 9.792 46.651 1.00 66.42 196 ASN A CA 1
ATOM 1527 C C . ASN A 1 196 ? -17.937 9.176 45.348 1.00 66.34 196 ASN A C 1
ATOM 1528 O O . ASN A 1 196 ? -17.914 9.780 44.284 1.00 65.86 196 ASN A O 1
ATOM 1533 N N . GLU A 1 197 ? -18.383 7.911 45.458 1.00 66.21 197 GLU A N 1
ATOM 1534 C CA . GLU A 1 197 ? -18.794 7.176 44.268 1.00 66.58 197 GLU A CA 1
ATOM 1535 C C . GLU A 1 197 ? -19.934 7.864 43.513 1.00 66.74 197 GLU A C 1
ATOM 1536 O O . GLU A 1 197 ? -20.258 7.530 42.381 1.00 67.16 197 GLU A O 1
ATOM 1542 N N . GLU A 1 198 ? -20.583 8.827 44.194 1.00 66.88 198 GLU A N 1
ATOM 1543 C CA . GLU A 1 198 ? -21.682 9.518 43.532 1.00 66.44 198 GLU A CA 1
ATOM 1544 C C . GLU A 1 198 ? -21.159 10.614 42.604 1.00 65.11 198 GLU A C 1
ATOM 1545 O O . GLU A 1 198 ? -21.701 10.888 41.540 1.00 64.52 198 GLU A O 1
ATOM 1551 N N . TYR A 1 199 ? -20.087 11.285 43.070 1.00 63.64 199 TYR A N 1
ATOM 1552 C CA . TYR A 1 199 ? -19.413 12.249 42.209 1.00 63.38 199 TYR A CA 1
ATOM 1553 C C . TYR A 1 199 ? -18.875 11.562 40.952 1.00 62.25 199 TYR A C 1
ATOM 1554 O O . TYR A 1 199 ? -19.130 11.958 39.822 1.00 60.47 199 TYR A O 1
ATOM 1563 N N . ILE A 1 200 ? -18.064 10.513 41.195 1.00 60.71 200 ILE A N 1
ATOM 1564 C CA . ILE A 1 200 ? -17.425 9.809 40.089 1.00 59.22 200 ILE A CA 1
ATOM 1565 C C . ILE A 1 200 ? -18.439 9.347 39.037 1.00 58.66 200 ILE A C 1
ATOM 1566 O O . ILE A 1 200 ? -18.207 9.407 37.837 1.00 59.22 200 ILE A O 1
ATOM 1571 N N . LYS A 1 201 ? -19.583 8.831 39.523 1.00 57.57 201 LYS A N 1
ATOM 1572 C CA . LYS A 1 201 ? -20.608 8.381 38.587 1.00 57.23 201 LYS A CA 1
ATOM 1573 C C . LYS A 1 201 ? -21.214 9.551 37.809 1.00 55.74 201 LYS A C 1
ATOM 1574 O O . LYS A 1 201 ? -21.720 9.400 36.705 1.00 54.33 201 LYS A O 1
ATOM 1580 N N . ALA A 1 202 ? -21.156 10.731 38.454 1.00 54.24 202 ALA A N 1
ATOM 1581 C CA . ALA A 1 202 ? -21.667 11.931 37.808 1.00 50.99 202 ALA A CA 1
ATOM 1582 C C . ALA A 1 202 ? -20.649 12.505 36.817 1.00 49.38 202 ALA A C 1
ATOM 1583 O O . ALA A 1 202 ? -20.981 12.969 35.731 1.00 48.53 202 ALA A O 1
ATOM 1585 N N . LEU A 1 203 ? -19.378 12.473 37.203 1.00 47.22 203 LEU A N 1
ATOM 1586 C CA . LEU A 1 203 ? -18.305 12.956 36.347 1.00 48.12 203 LEU A CA 1
ATOM 1587 C C . LEU A 1 203 ? -18.189 12.067 35.114 1.00 47.49 203 LEU A C 1
ATOM 1588 O O . LEU A 1 203 ? -18.080 12.560 33.991 1.00 47.36 203 LEU A O 1
ATOM 1593 N N . SER A 1 204 ? -18.228 10.756 35.340 1.00 46.54 204 SER A N 1
ATOM 1594 C CA . SER A 1 204 ? -18.142 9.766 34.275 1.00 46.16 204 SER A CA 1
ATOM 1595 C C . SER A 1 204 ? -19.247 9.959 33.245 1.00 47.08 204 SER A C 1
ATOM 1596 O O . SER A 1 204 ? -18.990 9.931 32.042 1.00 47.47 204 SER A O 1
ATOM 1599 N N . SER A 1 205 ? -20.475 10.151 33.730 1.00 46.38 205 SER A N 1
ATOM 1600 C CA . SER A 1 205 ? -21.644 10.338 32.871 1.00 46.45 205 SER A CA 1
ATOM 1601 C C . SER A 1 205 ? -21.535 11.606 32.035 1.00 45.07 205 SER A C 1
ATOM 1602 O O . SER A 1 205 ? -22.012 11.667 30.900 1.00 44.33 205 SER A O 1
ATOM 1605 N N . TRP A 1 206 ? -20.910 12.618 32.617 1.00 43.60 206 TRP A N 1
ATOM 1606 C CA . TRP A 1 206 ? -20.671 13.883 31.928 1.00 43.58 206 TRP A CA 1
ATOM 1607 C C . TRP A 1 206 ? -19.621 13.739 30.823 1.00 41.74 206 TRP A C 1
ATOM 1608 O O . TRP A 1 206 ? -19.724 14.310 29.747 1.00 42.24 206 TRP A O 1
ATOM 1619 N N . GLY A 1 207 ? -18.555 12.976 31.139 1.00 40.74 207 GLY A N 1
ATOM 1620 C CA . GLY A 1 207 ? -17.500 12.769 30.150 1.00 40.30 207 GLY A CA 1
ATOM 1621 C C . GLY A 1 207 ? -18.005 11.945 28.964 1.00 39.05 207 GLY A C 1
ATOM 1622 O O . GLY A 1 207 ? -17.740 12.229 27.803 1.00 38.18 207 GLY A O 1
ATOM 1623 N N . ARG A 1 208 ? -18.727 10.864 29.301 1.00 39.49 208 ARG A N 1
ATOM 1624 C CA . ARG A 1 208 ? -19.285 10.014 28.258 1.00 40.36 208 ARG A CA 1
ATOM 1625 C C . ARG A 1 208 ? -20.153 10.820 27.288 1.00 41.32 208 ARG A C 1
ATOM 1626 O O . ARG A 1 208 ? -20.025 10.741 26.072 1.00 40.78 208 ARG A O 1
ATOM 1634 N N . ASN A 1 209 ? -21.085 11.593 27.877 1.00 39.90 209 ASN A N 1
ATOM 1635 C CA . ASN A 1 209 ? -22.028 12.357 27.068 1.00 40.11 209 ASN A CA 1
ATOM 1636 C C . ASN A 1 209 ? -21.342 13.465 26.264 1.00 39.53 209 ASN A C 1
ATOM 1637 O O . ASN A 1 209 ? -21.682 13.745 25.122 1.00 40.01 209 ASN A O 1
ATOM 1642 N N . VAL A 1 210 ? -20.392 14.160 26.876 1.00 38.29 210 VAL A N 1
ATOM 1643 C CA . VAL A 1 210 ? -19.716 15.249 26.196 1.00 39.44 210 VAL A CA 1
ATOM 1644 C C . VAL A 1 210 ? -18.868 14.682 25.060 1.00 39.68 210 VAL A C 1
ATOM 1645 O O . VAL A 1 210 ? -18.895 15.193 23.941 1.00 39.27 210 VAL A O 1
ATOM 1649 N N . GLY A 1 211 ? -18.132 13.615 25.351 1.00 39.10 211 GLY A N 1
ATOM 1650 C CA . GLY A 1 211 ? -17.301 12.989 24.338 1.00 39.72 211 GLY A CA 1
ATOM 1651 C C . GLY A 1 211 ? -18.094 12.627 23.096 1.00 40.50 211 GLY A C 1
ATOM 1652 O O . GLY A 1 211 ? -17.652 12.873 21.971 1.00 41.45 211 GLY A O 1
ATOM 1653 N N . ILE A 1 212 ? -19.279 12.059 23.288 1.00 39.06 212 ILE A N 1
ATOM 1654 C CA . ILE A 1 212 ? -20.110 11.667 22.159 1.00 38.57 212 ILE A CA 1
ATOM 1655 C C . ILE A 1 212 ? -20.715 12.866 21.430 1.00 38.45 212 ILE A C 1
ATOM 1656 O O . ILE A 1 212 ? -20.640 12.947 20.203 1.00 39.38 212 ILE A O 1
ATOM 1661 N N . ALA A 1 213 ? -21.288 13.803 22.177 1.00 36.58 213 ALA A N 1
ATOM 1662 C CA . ALA A 1 213 ? -21.910 14.983 21.577 1.00 36.48 213 ALA A CA 1
ATOM 1663 C C . ALA A 1 213 ? -20.933 15.845 20.778 1.00 35.08 213 ALA A C 1
ATOM 1664 O O . ALA A 1 213 ? -21.307 16.446 19.778 1.00 35.14 213 ALA A O 1
ATOM 1666 N N . PHE A 1 214 ? -19.690 15.926 21.236 1.00 35.69 214 PHE A N 1
ATOM 1667 C CA . PHE A 1 214 ? -18.571 16.563 20.560 1.00 37.08 214 PHE A CA 1
ATOM 1668 C C . PHE A 1 214 ? -18.551 16.205 19.076 1.00 35.70 214 PHE A C 1
ATOM 1669 O O . PHE A 1 214 ? -18.677 17.054 18.203 1.00 32.79 214 PHE A O 1
ATOM 1677 N N . GLN A 1 215 ? -18.328 14.906 18.914 1.00 33.96 215 GLN A N 1
ATOM 1678 C CA . GLN A 1 215 ? -18.186 14.338 17.585 1.00 33.78 215 GLN A CA 1
ATOM 1679 C C . GLN A 1 215 ? -19.453 14.541 16.754 1.00 32.83 215 GLN A C 1
ATOM 1680 O O . GLN A 1 215 ? -19.378 14.918 15.588 1.00 31.15 215 GLN A O 1
ATOM 1686 N N . ILE A 1 216 ? -20.616 14.302 17.351 1.00 32.97 216 ILE A N 1
ATOM 1687 C CA . ILE A 1 216 ? -21.876 14.482 16.632 1.00 31.55 216 ILE A CA 1
ATOM 1688 C C . ILE A 1 216 ? -22.027 15.918 16.137 1.00 32.16 216 ILE A C 1
ATOM 1689 O O . ILE A 1 216 ? -22.485 16.149 15.020 1.00 31.61 216 ILE A O 1
ATOM 1694 N N . TRP A 1 217 ? -21.644 16.881 16.968 1.00 32.78 217 TRP A N 1
ATOM 1695 C CA . TRP A 1 217 ? -21.742 18.285 16.590 1.00 35.44 217 TRP A CA 1
ATOM 1696 C C . TRP A 1 217 ? -20.745 18.624 15.477 1.00 36.15 217 TRP A C 1
ATOM 1697 O O . TRP A 1 217 ? -21.014 19.484 14.632 1.00 37.84 217 TRP A O 1
ATOM 1708 N N . ASP A 1 218 ? -19.593 17.960 15.476 1.00 36.55 218 ASP A N 1
ATOM 1709 C CA . ASP A 1 218 ? -18.600 18.196 14.431 1.00 37.45 218 ASP A CA 1
ATOM 1710 C C . ASP A 1 218 ? -19.155 17.723 13.105 1.00 36.08 218 ASP A C 1
ATOM 1711 O O . ASP A 1 218 ? -19.005 18.401 12.088 1.00 35.37 218 ASP A O 1
ATOM 1716 N N . ASP A 1 219 ? -19.791 16.555 13.115 1.00 33.94 219 ASP A N 1
ATOM 1717 C CA . ASP A 1 219 ? -20.379 16.018 11.900 1.00 34.58 219 ASP A CA 1
ATOM 1718 C C . ASP A 1 219 ? -21.474 16.944 11.392 1.00 34.55 219 ASP A C 1
ATOM 1719 O O . ASP A 1 219 ? -21.635 17.112 10.186 1.00 35.39 219 ASP A O 1
ATOM 1724 N N . VAL A 1 220 ? -22.215 17.553 12.317 1.00 36.08 220 VAL A N 1
ATOM 1725 C CA . VAL A 1 220 ? -23.290 18.482 11.968 1.00 37.13 220 VAL A CA 1
ATOM 1726 C C . VAL A 1 220 ? -22.718 19.727 11.298 1.00 37.68 220 VAL A C 1
ATOM 1727 O O . VAL A 1 220 ? -23.204 20.167 10.264 1.00 36.14 220 VAL A O 1
ATOM 1731 N N . LEU A 1 221 ? -21.692 20.294 11.920 1.00 39.55 221 LEU A N 1
ATOM 1732 C CA . LEU A 1 221 ? -21.013 21.478 11.410 1.00 40.64 221 LEU A CA 1
ATOM 1733 C C . LEU A 1 221 ? -20.422 21.240 10.021 1.00 40.81 221 LEU A C 1
ATOM 1734 O O . LEU A 1 221 ? -20.383 22.113 9.166 1.00 40.57 221 LEU A O 1
ATOM 1739 N N . ASP A 1 222 ? -19.908 20.012 9.828 1.00 42.08 222 ASP A N 1
ATOM 1740 C CA . ASP A 1 222 ? -19.266 19.693 8.560 1.00 42.40 222 ASP A CA 1
ATOM 1741 C C . ASP A 1 222 ? -20.222 19.837 7.375 1.00 41.79 222 ASP A C 1
ATOM 1742 O O . ASP A 1 222 ? -19.820 19.969 6.225 1.00 41.47 222 ASP A O 1
ATOM 1747 N N . LEU A 1 223 ? -21.532 19.778 7.677 1.00 41.37 223 LEU A N 1
ATOM 1748 C CA . LEU A 1 223 ? -22.509 19.863 6.599 1.00 42.34 223 LEU A CA 1
ATOM 1749 C C . LEU A 1 223 ? -23.121 21.259 6.477 1.00 43.84 223 LEU A C 1
ATOM 1750 O O . LEU A 1 223 ? -23.358 21.771 5.391 1.00 44.32 223 LEU A O 1
ATOM 1755 N N . ILE A 1 224 ? -23.417 21.867 7.641 1.00 46.15 224 ILE A N 1
ATOM 1756 C CA . ILE A 1 224 ? -24.228 23.077 7.546 1.00 49.65 224 ILE A CA 1
ATOM 1757 C C . ILE A 1 224 ? -23.467 24.317 8.021 1.00 52.19 224 ILE A C 1
ATOM 1758 O O . ILE A 1 224 ? -23.996 25.420 8.102 1.00 52.09 224 ILE A O 1
ATOM 1763 N N . ALA A 1 225 ? -22.194 24.098 8.385 1.00 55.23 225 ALA A N 1
ATOM 1764 C CA . ALA A 1 225 ? -21.359 25.246 8.704 1.00 58.96 225 ALA A CA 1
ATOM 1765 C C . ALA A 1 225 ? -20.932 25.985 7.438 1.00 62.24 225 ALA A C 1
ATOM 1766 O O . ALA A 1 225 ? -20.603 25.395 6.416 1.00 63.58 225 ALA A O 1
ATOM 1768 N N . ASP A 1 226 ? -20.984 27.325 7.513 1.00 64.72 226 ASP A N 1
ATOM 1769 C CA . ASP A 1 226 ? -20.576 28.105 6.353 1.00 67.40 226 ASP A CA 1
ATOM 1770 C C . ASP A 1 226 ? -19.136 27.791 5.945 1.00 68.39 226 ASP A C 1
ATOM 1771 O O . ASP A 1 226 ? -18.253 27.579 6.764 1.00 66.94 226 ASP A O 1
ATOM 1776 N N . GLU A 1 227 ? -18.927 27.722 4.620 1.00 67.77 227 GLU A N 1
ATOM 1777 C CA . GLU A 1 227 ? -17.614 27.354 4.105 1.00 69.08 227 GLU A CA 1
ATOM 1778 C C . GLU A 1 227 ? -16.529 28.349 4.541 1.00 69.51 227 GLU A C 1
ATOM 1779 O O . GLU A 1 227 ? -15.574 28.024 5.235 1.00 68.80 227 GLU A O 1
ATOM 1785 N N . LYS A 1 228 ? -16.671 29.594 4.073 1.00 71.46 228 LYS A N 1
ATOM 1786 C CA . LYS A 1 228 ? -15.702 30.617 4.447 1.00 71.92 228 LYS A CA 1
ATOM 1787 C C . LYS A 1 228 ? -15.178 30.417 5.877 1.00 71.99 228 LYS A C 1
ATOM 1788 O O . LYS A 1 228 ? -13.985 30.365 6.136 1.00 72.67 228 LYS A O 1
ATOM 1794 N N . LYS A 1 229 ? -16.126 30.337 6.829 1.00 76.23 229 LYS A N 1
ATOM 1795 C CA . LYS A 1 229 ? -15.739 30.199 8.229 1.00 75.40 229 LYS A CA 1
ATOM 1796 C C . LYS A 1 229 ? -15.137 28.824 8.548 1.00 75.07 229 LYS A C 1
ATOM 1797 O O . LYS A 1 229 ? -14.169 28.694 9.288 1.00 74.44 229 LYS A O 1
ATOM 1803 N N . LEU A 1 230 ? -15.764 27.768 7.995 1.00 74.35 230 LEU A N 1
ATOM 1804 C CA . LEU A 1 230 ? -15.241 26.423 8.228 1.00 73.59 230 LEU A CA 1
ATOM 1805 C C . LEU A 1 230 ? -13.881 26.230 7.553 1.00 72.64 230 LEU A C 1
ATOM 1806 O O . LEU A 1 230 ? -13.223 25.206 7.685 1.00 72.01 230 LEU A O 1
ATOM 1811 N N . GLY A 1 231 ? -13.486 27.249 6.767 1.00 71.96 231 GLY A N 1
ATOM 1812 C CA . GLY A 1 231 ? -12.208 27.171 6.070 1.00 70.55 231 GLY A CA 1
ATOM 1813 C C . GLY A 1 231 ? -12.298 26.283 4.829 1.00 69.30 231 GLY A C 1
ATOM 1814 O O . GLY A 1 231 ? -11.362 26.149 4.054 1.00 69.15 231 GLY A O 1
ATOM 1815 N N . LYS A 1 232 ? -13.465 25.628 4.681 1.00 67.97 232 LYS A N 1
ATOM 1816 C CA . LYS A 1 232 ? -13.658 24.755 3.529 1.00 66.46 232 LYS A CA 1
ATOM 1817 C C . LYS A 1 232 ? -15.137 24.444 3.291 1.00 65.00 232 LYS A C 1
ATOM 1818 O O . LYS A 1 232 ? -15.993 24.631 4.147 1.00 66.11 232 LYS A O 1
ATOM 1824 N N . PRO A 1 233 ? -15.430 23.989 2.059 1.00 62.90 233 PRO A N 1
ATOM 1825 C CA . PRO A 1 233 ? -16.797 23.702 1.645 1.00 60.92 233 PRO A CA 1
ATOM 1826 C C . PRO A 1 233 ? -17.445 22.619 2.513 1.00 58.99 233 PRO A C 1
ATOM 1827 O O . PRO A 1 233 ? -16.779 21.793 3.124 1.00 58.94 233 PRO A O 1
ATOM 1831 N N . VAL A 1 234 ? -18.787 22.683 2.568 1.00 56.35 234 VAL A N 1
ATOM 1832 C CA . VAL A 1 234 ? -19.529 21.725 3.373 1.00 53.42 234 VAL A CA 1
ATOM 1833 C C . VAL A 1 234 ? -19.644 20.366 2.674 1.00 51.87 234 VAL A C 1
ATOM 1834 O O . VAL A 1 234 ? -19.494 20.241 1.465 1.00 50.74 234 VAL A O 1
ATOM 1838 N N . GLY A 1 235 ? -19.890 19.326 3.494 1.00 49.78 235 GLY A N 1
ATOM 1839 C CA . GLY A 1 235 ? -20.195 18.012 2.934 1.00 47.72 235 GLY A CA 1
ATOM 1840 C C . GLY A 1 235 ? -18.934 17.208 2.612 1.00 46.37 235 GLY A C 1
ATOM 1841 O O . GLY A 1 235 ? -18.953 16.266 1.831 1.00 45.63 235 GLY A O 1
ATOM 1842 N N . SER A 1 236 ? -17.765 17.439 3.197 1.00 44.97 236 SER A N 1
ATOM 1843 C CA . SER A 1 236 ?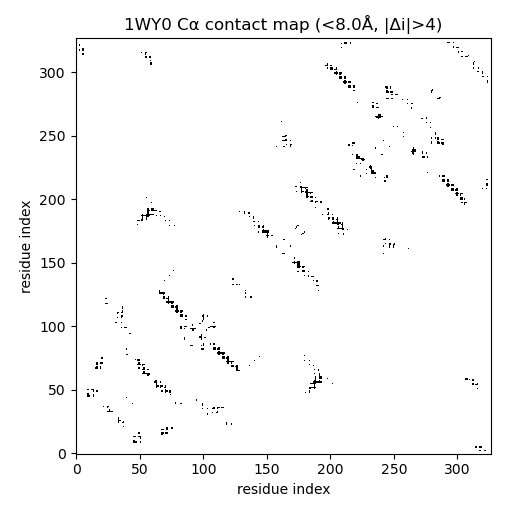 -16.633 16.578 2.893 1.00 45.78 236 SER A CA 1
ATOM 1844 C C . SER A 1 236 ? -16.877 15.193 3.495 1.00 44.52 236 SER A C 1
ATOM 1845 O O . SER A 1 236 ? -16.305 14.206 3.043 1.00 44.86 236 SER A O 1
ATOM 1848 N N . ASP A 1 237 ? -17.729 15.119 4.514 1.00 43.87 237 ASP A N 1
ATOM 1849 C CA . ASP A 1 237 ? -18.051 13.832 5.115 1.00 42.83 237 ASP A CA 1
ATOM 1850 C C . ASP A 1 237 ? -18.947 13.047 4.153 1.00 43.04 237 ASP A C 1
ATOM 1851 O O . ASP A 1 237 ? -18.998 11.818 4.203 1.00 43.30 237 ASP A O 1
ATOM 1856 N N . ILE A 1 238 ? -19.658 13.755 3.280 1.00 41.94 238 ILE A N 1
ATOM 1857 C CA . ILE A 1 238 ? -20.527 13.089 2.312 1.00 42.75 238 ILE A CA 1
ATOM 1858 C C . ILE A 1 238 ? -19.657 12.489 1.215 1.00 44.47 238 ILE A C 1
ATOM 1859 O O . ILE A 1 238 ? -19.860 11.356 0.771 1.00 43.86 238 ILE A O 1
ATOM 1864 N N . ARG A 1 239 ? -18.682 13.277 0.782 1.00 45.69 239 ARG A N 1
ATOM 1865 C CA . ARG A 1 239 ? -17.737 12.834 -0.229 1.00 47.86 239 ARG A CA 1
ATOM 1866 C C . ARG A 1 239 ? -16.900 11.683 0.315 1.00 48.20 239 ARG A C 1
ATOM 1867 O O . ARG A 1 239 ? -16.412 10.821 -0.405 1.00 48.60 239 ARG A O 1
ATOM 1875 N N . LYS A 1 240 ? -16.711 11.725 1.646 1.00 49.19 240 LYS A N 1
ATOM 1876 C CA . LYS A 1 240 ? -15.929 10.687 2.305 1.00 49.13 240 LYS A CA 1
ATOM 1877 C C . LYS A 1 240 ? -16.741 9.406 2.497 1.00 46.76 240 LYS A C 1
ATOM 1878 O O . LYS A 1 240 ? -16.212 8.324 2.724 1.00 48.17 240 LYS A O 1
ATOM 1884 N N . GLY A 1 241 ? -18.072 9.562 2.434 1.00 44.35 241 GLY A N 1
ATOM 1885 C CA . GLY A 1 241 ? -18.921 8.448 2.816 1.00 41.37 241 GLY A CA 1
ATOM 1886 C C . GLY A 1 241 ? -18.697 8.098 4.287 1.00 40.04 241 GLY A C 1
ATOM 1887 O O . GLY A 1 241 ? -18.580 6.940 4.666 1.00 39.94 241 GLY A O 1
ATOM 1888 N N . LYS A 1 242 ? -18.620 9.090 5.164 1.00 37.61 242 LYS A N 1
ATOM 1889 C CA . LYS A 1 242 ? -18.394 8.827 6.578 1.00 34.93 242 LYS A CA 1
ATOM 1890 C C . LYS A 1 242 ? -19.701 8.481 7.283 1.00 34.20 242 LYS A C 1
ATOM 1891 O O . LYS A 1 242 ? -20.715 9.126 7.052 1.00 33.12 242 LYS A O 1
ATOM 1897 N N . LYS A 1 243 ? -19.668 7.459 8.140 1.00 33.60 243 LYS A N 1
ATOM 1898 C CA . LYS A 1 243 ? -20.852 7.047 8.886 1.00 34.96 243 LYS A CA 1
ATOM 1899 C C . LYS A 1 243 ? -21.028 7.909 10.128 1.00 33.95 243 LYS A C 1
ATOM 1900 O O . LYS A 1 243 ? -20.310 7.758 11.113 1.00 34.86 243 LYS A O 1
ATOM 1906 N N . THR A 1 244 ? -21.979 8.829 10.065 1.00 33.68 244 THR A N 1
ATOM 1907 C CA . THR A 1 244 ? -22.268 9.718 11.182 1.00 32.56 244 THR A CA 1
ATOM 1908 C C . THR A 1 244 ? -23.687 9.419 11.666 1.00 31.39 244 THR A C 1
ATOM 1909 O O . THR A 1 244 ? -24.384 8.602 11.073 1.00 31.24 244 THR A O 1
ATOM 1913 N N . LEU A 1 245 ? -24.113 10.080 12.738 1.00 32.57 245 LEU A N 1
ATOM 1914 C CA . LEU A 1 245 ? -25.464 9.876 13.260 1.00 31.56 245 LEU A CA 1
ATOM 1915 C C . LEU A 1 245 ? -26.491 10.434 12.287 1.00 32.13 245 LEU A C 1
ATOM 1916 O O . LEU A 1 245 ? -27.623 9.960 12.233 1.00 32.16 245 LEU A O 1
ATOM 1921 N N . ILE A 1 246 ? -26.087 11.451 11.528 1.00 30.83 246 ILE A N 1
ATOM 1922 C CA . ILE A 1 246 ? -26.955 12.081 10.544 1.00 31.89 246 ILE A CA 1
ATOM 1923 C C . ILE A 1 246 ? -27.283 11.104 9.418 1.00 32.84 246 ILE A C 1
ATOM 1924 O O . ILE A 1 246 ? -28.434 10.968 9.000 1.00 34.47 246 ILE A O 1
ATOM 1929 N N . VAL A 1 247 ? -26.258 10.419 8.928 1.00 33.49 247 VAL A N 1
ATOM 1930 C CA . VAL A 1 247 ? -26.423 9.454 7.853 1.00 32.09 247 VAL A CA 1
ATOM 1931 C C . VAL A 1 247 ? -27.197 8.226 8.351 1.00 32.48 247 VAL A C 1
ATOM 1932 O O . VAL A 1 247 ? -27.972 7.628 7.601 1.00 30.17 247 VAL A O 1
ATOM 1936 N N . ALA A 1 248 ? -26.991 7.845 9.612 1.00 31.75 248 ALA A N 1
ATOM 1937 C CA . ALA A 1 248 ? -27.706 6.698 10.166 1.00 32.78 248 ALA A CA 1
ATOM 1938 C C . ALA A 1 248 ? -29.199 7.028 10.262 1.00 32.94 248 ALA A C 1
ATOM 1939 O O . ALA A 1 248 ? -30.047 6.198 9.934 1.00 32.76 248 ALA A O 1
ATOM 1941 N N . HIS A 1 249 ? -29.520 8.235 10.714 1.00 33.30 249 HIS A N 1
ATOM 1942 C CA . HIS A 1 249 ? -30.917 8.638 10.823 1.00 34.37 249 HIS A CA 1
ATOM 1943 C C . HIS A 1 249 ? -31.555 8.646 9.444 1.00 34.82 249 HIS A C 1
ATOM 1944 O O . HIS A 1 249 ? -32.691 8.215 9.274 1.00 36.76 249 HIS A O 1
ATOM 1951 N N . PHE A 1 250 ? -30.827 9.140 8.453 1.00 33.83 250 PHE A N 1
ATOM 1952 C CA . PHE A 1 250 ? -31.379 9.206 7.098 1.00 33.59 250 PHE A CA 1
ATOM 1953 C C . PHE A 1 250 ? -31.693 7.818 6.525 1.00 34.17 250 PHE A C 1
ATOM 1954 O O . PHE A 1 250 ? -32.744 7.570 5.945 1.00 34.71 250 PHE A O 1
ATOM 1962 N N . PHE A 1 251 ? -30.714 6.900 6.662 1.00 34.98 251 PHE A N 1
ATOM 1963 C CA . PHE A 1 251 ? -30.929 5.538 6.174 1.00 36.68 251 PHE A CA 1
ATOM 1964 C C . PHE A 1 251 ? -32.096 4.851 6.896 1.00 37.07 251 PHE A C 1
ATOM 1965 O O . PHE A 1 251 ? -32.785 3.994 6.356 1.00 35.57 251 PHE A O 1
ATOM 1973 N N . GLU A 1 252 ? -32.287 5.231 8.175 1.00 37.65 252 GLU A N 1
ATOM 1974 C CA . GLU A 1 252 ? -33.386 4.632 8.928 1.00 41.91 252 GLU A CA 1
ATOM 1975 C C . GLU A 1 252 ? -34.762 5.163 8.493 1.00 43.81 252 GLU A C 1
ATOM 1976 O O . GLU A 1 252 ? -35.785 4.505 8.629 1.00 45.74 252 GLU A O 1
ATOM 1982 N N . ASN A 1 253 ? -34.777 6.400 7.967 1.00 42.93 253 ASN A N 1
ATOM 1983 C CA . ASN A 1 253 ? -36.073 7.031 7.748 1.00 43.46 253 ASN A CA 1
ATOM 1984 C C . ASN A 1 253 ? -36.440 7.232 6.270 1.00 44.52 253 ASN A C 1
ATOM 1985 O O . ASN A 1 253 ? -37.594 7.471 5.922 1.00 43.75 253 ASN A O 1
ATOM 1990 N N . ALA A 1 254 ? -35.427 7.168 5.385 1.00 44.46 254 ALA A N 1
ATOM 1991 C CA . ALA A 1 254 ? -35.686 7.555 3.995 1.00 44.55 254 ALA A CA 1
ATOM 1992 C C . ALA A 1 254 ? -36.362 6.453 3.161 1.00 45.89 254 ALA A C 1
ATOM 1993 O O . ALA A 1 254 ? -36.224 5.265 3.426 1.00 46.31 254 ALA A O 1
ATOM 1995 N N . ASP A 1 255 ? -37.123 6.827 2.132 1.00 46.45 255 ASP A N 1
ATOM 1996 C CA . ASP A 1 255 ? -37.787 5.839 1.287 1.00 46.62 255 ASP A CA 1
ATOM 1997 C C . ASP A 1 255 ? -36.736 5.273 0.343 1.00 46.44 255 ASP A C 1
ATOM 1998 O O . ASP A 1 255 ? -35.657 5.838 0.204 1.00 44.24 255 ASP A O 1
ATOM 2003 N N . GLU A 1 256 ? -37.055 4.158 -0.300 1.00 46.55 256 GLU A N 1
ATOM 2004 C CA . GLU A 1 256 ? -36.120 3.504 -1.204 1.00 47.47 256 GLU A CA 1
ATOM 2005 C C . GLU A 1 256 ? -35.543 4.379 -2.300 1.00 47.75 256 GLU A C 1
ATOM 2006 O O . GLU A 1 256 ? -34.342 4.334 -2.571 1.00 46.83 256 GLU A O 1
ATOM 2012 N N . LYS A 1 257 ? -36.393 5.172 -2.936 1.00 48.02 257 LYS A N 1
ATOM 2013 C CA . LYS A 1 257 ? -35.969 6.024 -4.008 1.00 49.62 257 LYS A CA 1
ATOM 2014 C C . LYS A 1 257 ? -34.840 6.965 -3.541 1.00 47.95 257 LYS A C 1
ATOM 2015 O O . LYS A 1 257 ? -33.802 7.127 -4.168 1.00 47.41 257 LYS A O 1
ATOM 2021 N N . ASP A 1 258 ? -35.074 7.599 -2.400 1.00 47.54 258 ASP A N 1
ATOM 2022 C CA . ASP A 1 258 ? -34.104 8.531 -1.863 1.00 47.69 258 ASP A CA 1
ATOM 2023 C C . ASP A 1 258 ? -32.821 7.850 -1.405 1.00 47.00 258 ASP A C 1
ATOM 2024 O O . ASP A 1 258 ? -31.732 8.323 -1.725 1.00 47.20 258 ASP A O 1
ATOM 2029 N N . LYS A 1 259 ? -32.945 6.733 -0.689 1.00 46.73 259 LYS A N 1
ATOM 2030 C CA . LYS A 1 259 ? -31.845 5.885 -0.236 1.00 46.16 259 LYS A CA 1
ATOM 2031 C C . LYS A 1 259 ? -30.853 5.581 -1.364 1.00 45.44 259 LYS A C 1
ATOM 2032 O O . LYS A 1 259 ? -29.644 5.692 -1.210 1.00 44.92 259 LYS A O 1
ATOM 2038 N N . GLN A 1 260 ? -31.441 5.110 -2.461 1.00 45.79 260 GLN A N 1
ATOM 2039 C CA . GLN A 1 260 ? -30.665 4.669 -3.623 1.00 46.39 260 GLN A CA 1
ATOM 2040 C C . GLN A 1 260 ? -29.978 5.826 -4.342 1.00 45.87 260 GLN A C 1
ATOM 2041 O O . GLN A 1 260 ? -28.865 5.690 -4.832 1.00 45.16 260 GLN A O 1
ATOM 2047 N N . ARG A 1 261 ? -30.653 6.963 -4.421 1.00 45.69 261 ARG A N 1
ATOM 2048 C CA . ARG A 1 261 ? -30.001 8.107 -5.051 1.00 45.94 261 ARG A CA 1
ATOM 2049 C C . ARG A 1 261 ? -28.875 8.655 -4.164 1.00 45.24 261 ARG A C 1
ATOM 2050 O O . ARG A 1 261 ? -27.791 9.019 -4.608 1.00 46.38 261 ARG A O 1
ATOM 2058 N N . PHE A 1 262 ? -29.183 8.728 -2.858 1.00 44.14 262 PHE A N 1
ATOM 2059 C CA . PHE A 1 262 ? -28.182 9.176 -1.901 1.00 43.26 262 PHE A CA 1
ATOM 2060 C C . PHE A 1 262 ? -26.916 8.313 -1.969 1.00 43.82 262 PHE A C 1
ATOM 2061 O O . PHE A 1 262 ? -25.793 8.777 -1.817 1.00 45.32 262 PHE A O 1
ATOM 2069 N N . LEU A 1 263 ? -27.137 6.999 -2.170 1.00 45.22 263 LEU A N 1
ATOM 2070 C CA . LEU A 1 263 ? -26.006 6.077 -2.186 1.00 45.86 263 LEU A CA 1
ATOM 2071 C C . LEU A 1 263 ? -25.133 6.240 -3.433 1.00 47.56 263 LEU A C 1
ATOM 2072 O O . LEU A 1 263 ? -23.935 5.986 -3.428 1.00 48.02 263 LEU A O 1
ATOM 2077 N N . LYS A 1 264 ? -25.772 6.635 -4.546 1.00 49.70 264 LYS A N 1
ATOM 2078 C CA . LYS A 1 264 ? -24.979 6.913 -5.732 1.00 51.91 264 LYS A CA 1
ATOM 2079 C C . LYS A 1 264 ? -23.977 8.040 -5.458 1.00 52.47 264 LYS A C 1
ATOM 2080 O O . LYS A 1 264 ? -22.799 7.964 -5.784 1.00 53.91 264 LYS A O 1
ATOM 2086 N N . ILE A 1 265 ? -24.500 9.124 -4.850 1.00 51.62 265 ILE A N 1
ATOM 2087 C CA . ILE A 1 265 ? -23.669 10.306 -4.641 1.00 51.68 265 ILE A CA 1
ATOM 2088 C C . ILE A 1 265 ? -23.084 10.378 -3.226 1.00 52.31 265 ILE A C 1
ATOM 2089 O O . ILE A 1 265 ? -22.822 11.447 -2.688 1.00 53.21 265 ILE A O 1
ATOM 2094 N N . PHE A 1 266 ? -22.906 9.193 -2.605 1.00 51.85 266 PHE A N 1
ATOM 2095 C CA . PHE A 1 266 ? -22.362 9.097 -1.256 1.00 51.68 266 PHE A CA 1
ATOM 2096 C C . PHE A 1 266 ? -21.014 8.373 -1.245 1.00 53.12 266 PHE A C 1
ATOM 2097 O O . PHE A 1 266 ? -20.886 7.238 -1.685 1.00 53.50 266 PHE A O 1
ATOM 2105 N N . GLY A 1 267 ? -19.963 9.039 -0.740 1.00 54.70 267 GLY A N 1
ATOM 2106 C CA . GLY A 1 267 ? -18.664 8.382 -0.657 1.00 56.45 267 GLY A CA 1
ATOM 2107 C C . GLY A 1 267 ? -18.099 8.050 -2.041 1.00 58.66 267 GLY A C 1
ATOM 2108 O O . GLY A 1 267 ? -17.362 7.089 -2.219 1.00 59.18 267 GLY A O 1
ATOM 2109 N N . LYS A 1 268 ? -18.451 8.867 -3.030 1.00 60.02 268 LYS A N 1
ATOM 2110 C CA . LYS A 1 268 ? -17.975 8.664 -4.398 1.00 62.07 268 LYS A CA 1
ATOM 2111 C C . LYS A 1 268 ? -16.750 9.533 -4.687 1.00 62.08 268 LYS A C 1
ATOM 2112 O O . LYS A 1 268 ? -16.473 10.499 -3.970 1.00 62.01 268 LYS A O 1
ATOM 2118 N N . ASP A 1 282 ? -20.854 19.689 -11.469 1.00 64.20 282 ASP A N 1
ATOM 2119 C CA . ASP A 1 282 ? -19.976 18.628 -10.988 1.00 64.50 282 ASP A CA 1
ATOM 2120 C C . ASP A 1 282 ? -20.323 18.090 -9.601 1.00 63.23 282 ASP A C 1
ATOM 2121 O O . ASP A 1 282 ? -21.446 17.647 -9.350 1.00 62.90 282 ASP A O 1
ATOM 2126 N N . ILE A 1 283 ? -19.346 18.130 -8.702 1.00 62.18 283 ILE A N 1
ATOM 2127 C CA . ILE A 1 283 ? -19.525 17.619 -7.352 1.00 61.03 283 ILE A CA 1
ATOM 2128 C C . ILE A 1 283 ? -20.315 18.553 -6.441 1.00 59.40 283 ILE A C 1
ATOM 2129 O O . ILE A 1 283 ? -20.949 18.099 -5.491 1.00 59.15 283 ILE A O 1
ATOM 2134 N N . LYS A 1 284 ? -20.281 19.853 -6.728 1.00 57.60 284 LYS A N 1
ATOM 2135 C CA . LYS A 1 284 ? -21.020 20.827 -5.926 1.00 54.65 284 LYS A CA 1
ATOM 2136 C C . LYS A 1 284 ? -22.499 20.439 -5.926 1.00 51.76 284 LYS A C 1
ATOM 2137 O O . LYS A 1 284 ? -23.163 20.476 -4.894 1.00 50.45 284 LYS A O 1
ATOM 2143 N N . SER A 1 285 ? -23.005 20.070 -7.097 1.00 48.76 285 SER A N 1
ATOM 2144 C CA . SER A 1 285 ? -24.403 19.679 -7.250 1.00 47.50 285 SER A CA 1
ATOM 2145 C C . SER A 1 285 ? -24.765 18.389 -6.517 1.00 45.45 285 SER A C 1
ATOM 2146 O O . SER A 1 285 ? -25.823 18.308 -5.909 1.00 44.50 285 SER A O 1
ATOM 2149 N N . ASP A 1 286 ? -23.893 17.385 -6.579 1.00 44.73 286 ASP A N 1
ATOM 2150 C CA . ASP A 1 286 ? -24.162 16.110 -5.912 1.00 45.04 286 ASP A CA 1
ATOM 2151 C C . ASP A 1 286 ? -24.091 16.252 -4.401 1.00 44.60 286 ASP A C 1
ATOM 2152 O O . ASP A 1 286 ? -24.889 15.653 -3.675 1.00 43.73 286 ASP A O 1
ATOM 2157 N N . VAL A 1 287 ? -23.117 17.031 -3.933 1.00 43.63 287 VAL A N 1
ATOM 2158 C CA . VAL A 1 287 ? -22.957 17.275 -2.508 1.00 41.94 287 VAL A CA 1
ATOM 2159 C C . VAL A 1 287 ? -24.227 17.929 -1.970 1.00 40.97 287 VAL A C 1
ATOM 2160 O O . VAL A 1 287 ? -24.773 17.501 -0.952 1.00 39.57 287 VAL A O 1
ATOM 2164 N N . MET A 1 288 ? -24.698 18.963 -2.659 1.00 40.44 288 MET A N 1
ATOM 2165 C CA . MET A 1 288 ? -25.901 19.663 -2.229 1.00 40.26 288 MET A CA 1
ATOM 2166 C C . MET A 1 288 ? -27.139 18.787 -2.343 1.00 38.95 288 MET A C 1
ATOM 2167 O O . MET A 1 288 ? -28.010 18.835 -1.487 1.00 39.61 288 MET A O 1
ATOM 2172 N N . GLU A 1 289 ? -27.224 17.996 -3.406 1.00 39.37 289 GLU A N 1
ATOM 2173 C CA . GLU A 1 289 ? -28.369 17.112 -3.583 1.00 39.61 289 GLU A CA 1
ATOM 2174 C C . GLU A 1 289 ? -28.416 16.096 -2.443 1.00 39.02 289 GLU A C 1
ATOM 2175 O O . GLU A 1 289 ? -29.491 15.647 -2.056 1.00 38.24 289 GLU A O 1
ATOM 2181 N N . ALA A 1 290 ? -27.246 15.747 -1.909 1.00 38.68 290 ALA A N 1
ATOM 2182 C CA . ALA A 1 290 ? -27.141 14.785 -0.809 1.00 38.89 290 ALA A CA 1
ATOM 2183 C C . ALA A 1 290 ? -27.539 15.427 0.516 1.00 38.80 290 ALA A C 1
ATOM 2184 O O . ALA A 1 290 ? -28.205 14.810 1.341 1.00 38.13 290 ALA A O 1
ATOM 2186 N N . ILE A 1 291 ? -27.129 16.672 0.722 1.00 38.02 291 ILE A N 1
ATOM 2187 C CA . ILE A 1 291 ? -27.486 17.363 1.947 1.00 38.41 291 ILE A CA 1
ATOM 2188 C C . ILE A 1 291 ? -28.987 17.649 1.943 1.00 38.45 291 ILE A C 1
ATOM 2189 O O . ILE A 1 291 ? -29.637 17.628 2.989 1.00 37.30 291 ILE A O 1
ATOM 2194 N N . ASP A 1 292 ? -29.539 17.892 0.757 1.00 39.94 292 ASP A N 1
ATOM 2195 C CA . ASP A 1 292 ? -30.967 18.152 0.637 1.00 41.12 292 ASP A CA 1
ATOM 2196 C C . ASP A 1 292 ? -31.766 16.901 0.996 1.00 41.09 292 ASP A C 1
ATOM 2197 O O . ASP A 1 292 ? -32.835 16.982 1.606 1.00 42.40 292 ASP A O 1
ATOM 2202 N N . LEU A 1 293 ? -31.246 15.745 0.603 1.00 39.88 293 LEU A N 1
ATOM 2203 C CA . LEU A 1 293 ? -31.904 14.483 0.901 1.00 38.82 293 LEU A CA 1
ATOM 2204 C C . LEU A 1 293 ? -31.948 14.277 2.406 1.00 38.35 293 LEU A C 1
ATOM 2205 O O . LEU A 1 293 ? -32.924 13.767 2.933 1.00 39.74 293 LEU A O 1
ATOM 2210 N N . LEU A 1 294 ? -30.888 14.692 3.089 1.00 37.63 294 LEU A N 1
ATOM 2211 C CA . LEU A 1 294 ? -30.792 14.564 4.537 1.00 38.49 294 LEU A CA 1
ATOM 2212 C C . LEU A 1 294 ? -31.754 15.500 5.278 1.00 38.49 294 LEU A C 1
ATOM 2213 O O . LEU A 1 294 ? -32.331 15.131 6.306 1.00 38.96 294 LEU A O 1
ATOM 2218 N N . LYS A 1 295 ? -31.915 16.713 4.758 1.00 38.43 295 LYS A N 1
ATOM 2219 C CA . LYS A 1 295 ? -32.788 17.702 5.389 1.00 39.95 295 LYS A CA 1
ATOM 2220 C C . LYS A 1 295 ? -34.260 17.310 5.240 1.00 38.79 295 LYS A C 1
ATOM 2221 O O . LYS A 1 295 ? -35.106 17.566 6.087 1.00 39.36 295 LYS A O 1
ATOM 2227 N N . LYS A 1 296 ? -34.548 16.704 4.074 1.00 39.41 296 LYS A N 1
ATOM 2228 C CA . LYS A 1 296 ? -35.900 16.231 3.801 1.00 40.17 296 LYS A CA 1
ATOM 2229 C C . LYS A 1 296 ? -36.464 15.421 4.970 1.00 41.13 296 LYS A C 1
ATOM 2230 O O . LYS A 1 296 ? -37.649 15.462 5.272 1.00 44.16 296 LYS A O 1
ATOM 2236 N N . TYR A 1 297 ? -35.571 14.638 5.617 1.00 39.08 297 TYR A N 1
ATOM 2237 C CA . TYR A 1 297 ? -36.023 13.761 6.694 1.00 37.43 297 TYR A CA 1
ATOM 2238 C C . TYR A 1 297 ? -35.604 14.256 8.087 1.00 36.87 297 TYR A C 1
ATOM 2239 O O . TYR A 1 297 ? -35.649 13.523 9.068 1.00 36.09 297 TYR A O 1
ATOM 2248 N N . GLY A 1 298 ? -35.135 15.519 8.155 1.00 37.70 298 GLY A N 1
ATOM 2249 C CA . GLY A 1 298 ? -34.816 16.098 9.461 1.00 35.62 298 GLY A CA 1
ATOM 2250 C C . GLY A 1 298 ? -33.552 15.482 10.081 1.00 34.59 298 GLY A C 1
ATOM 2251 O O . GLY A 1 298 ? -33.206 15.715 11.232 1.00 35.08 298 GLY A O 1
ATOM 2252 N N . SER A 1 299 ? -32.835 14.688 9.298 1.00 34.29 299 SER A N 1
ATOM 2253 C CA . SER A 1 299 ? -31.638 14.013 9.796 1.00 35.96 299 SER A CA 1
ATOM 2254 C C . SER A 1 299 ? -30.601 14.940 10.440 1.00 35.89 299 SER A C 1
ATOM 2255 O O . SER A 1 299 ? -30.086 14.634 11.508 1.00 36.04 299 SER A O 1
ATOM 2258 N N . ILE A 1 300 ? -30.281 16.063 9.806 1.00 35.45 300 ILE A N 1
ATOM 2259 C CA . ILE A 1 300 ? -29.299 16.954 10.404 1.00 37.54 300 ILE A CA 1
ATOM 2260 C C . ILE A 1 300 ? -29.829 17.490 11.737 1.00 38.36 300 ILE A C 1
ATOM 2261 O O . ILE A 1 300 ? -29.178 17.359 12.769 1.00 39.25 300 ILE A O 1
ATOM 2266 N N . ASP A 1 301 ? -31.014 18.085 11.706 1.00 39.66 301 ASP A N 1
ATOM 2267 C CA . ASP A 1 301 ? -31.646 18.632 12.906 1.00 41.87 301 ASP A CA 1
ATOM 2268 C C . ASP A 1 301 ? -31.718 17.552 13.998 1.00 40.17 301 ASP A C 1
ATOM 2269 O O . ASP A 1 301 ? -31.455 17.811 15.173 1.00 39.39 301 ASP A O 1
ATOM 2274 N N . TYR A 1 302 ? -32.075 16.338 13.598 1.00 38.98 302 TYR A N 1
ATOM 2275 C CA . TYR A 1 302 ? -32.163 15.223 14.531 1.00 40.32 302 TYR A CA 1
ATOM 2276 C C . TYR A 1 302 ? -30.873 15.075 15.333 1.00 39.10 302 TYR A C 1
ATOM 2277 O O . TYR A 1 302 ? -30.900 15.073 16.562 1.00 38.20 302 TYR A O 1
ATOM 2286 N N . ALA A 1 303 ? -29.750 14.942 14.627 1.00 37.95 303 ALA A N 1
ATOM 2287 C CA . ALA A 1 303 ? -28.445 14.783 15.267 1.00 37.31 303 ALA A CA 1
ATOM 2288 C C . ALA A 1 303 ? -28.084 15.990 16.132 1.00 37.47 303 ALA A C 1
ATOM 2289 O O . ALA A 1 303 ? -27.474 15.846 17.200 1.00 38.50 303 ALA A O 1
ATOM 2291 N N . ALA A 1 304 ? -28.458 17.182 15.675 1.00 37.37 304 ALA A N 1
ATOM 2292 C CA . ALA A 1 304 ? -28.180 18.400 16.436 1.00 38.32 304 ALA A CA 1
ATOM 2293 C C . ALA A 1 304 ? -28.865 18.333 17.805 1.00 39.36 304 ALA A C 1
ATOM 2294 O O . ALA A 1 304 ? -28.274 18.684 18.832 1.00 37.51 304 ALA A O 1
ATOM 2296 N N . GLU A 1 305 ? -30.112 17.869 17.809 1.00 42.05 305 GLU A N 1
ATOM 2297 C CA . GLU A 1 305 ? -30.890 17.759 19.040 1.00 44.41 305 GLU A CA 1
ATOM 2298 C C . GLU A 1 305 ? -30.312 16.716 19.975 1.00 44.45 305 GLU A C 1
ATOM 2299 O O . GLU A 1 305 ? -30.225 16.937 21.182 1.00 44.21 305 GLU A O 1
ATOM 2305 N N . ILE A 1 306 ? -29.926 15.574 19.421 1.00 4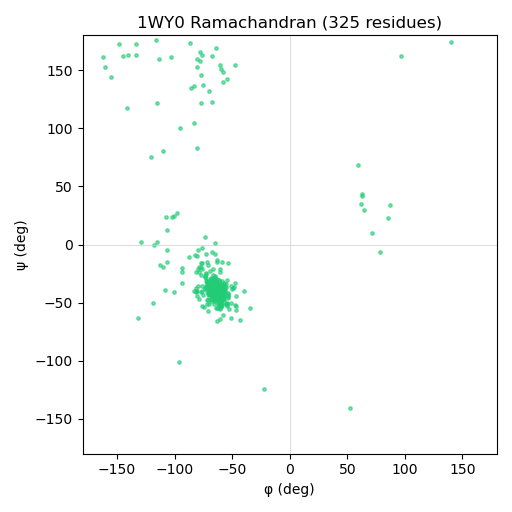3.68 306 ILE A N 1
ATOM 2306 C CA . ILE A 1 306 ? -29.342 14.523 20.235 1.00 43.80 306 ILE A CA 1
ATOM 2307 C C . ILE A 1 306 ? -28.118 15.066 20.954 1.00 43.21 306 ILE A C 1
ATOM 2308 O O . ILE A 1 306 ? -27.935 14.843 22.151 1.00 42.90 306 ILE A O 1
ATOM 2313 N N . ALA A 1 307 ? -27.285 15.789 20.213 1.00 43.95 307 ALA A N 1
ATOM 2314 C CA . ALA A 1 307 ? -26.075 16.372 20.778 1.00 43.79 307 ALA A CA 1
ATOM 2315 C C . ALA A 1 307 ? -26.411 17.336 21.916 1.00 43.84 307 ALA A C 1
ATOM 2316 O O . ALA A 1 307 ? -25.805 17.274 22.989 1.00 42.04 307 ALA A O 1
ATOM 2318 N N . LYS A 1 308 ? -27.377 18.224 21.682 1.00 44.62 308 LYS A N 1
ATOM 2319 C CA . LYS A 1 308 ? -27.778 19.189 22.704 1.00 45.71 308 LYS A CA 1
ATOM 2320 C C . LYS A 1 308 ? -28.347 18.492 23.936 1.00 46.00 308 LYS A C 1
ATOM 2321 O O . LYS A 1 308 ? -28.040 18.868 25.068 1.00 46.06 308 LYS A O 1
ATOM 2327 N N . ASP A 1 309 ? -29.174 17.475 23.722 1.00 45.56 309 ASP A N 1
ATOM 2328 C CA . ASP A 1 309 ? -29.742 16.752 24.846 1.00 46.68 309 ASP A CA 1
ATOM 2329 C C . ASP A 1 309 ? -28.643 16.136 25.706 1.00 46.30 309 ASP A C 1
ATOM 2330 O O . ASP A 1 309 ? -28.647 16.281 26.928 1.00 48.28 309 ASP A O 1
ATOM 2335 N N . MET A 1 310 ? -27.692 15.461 25.073 1.00 45.53 310 MET A N 1
ATOM 2336 C CA . MET A 1 310 ? -26.599 14.837 25.810 1.00 45.32 310 MET A CA 1
ATOM 2337 C C . MET A 1 310 ? -25.821 15.881 26.606 1.00 43.88 310 MET A C 1
ATOM 2338 O O . MET A 1 310 ? -25.331 15.613 27.700 1.00 41.43 310 MET A O 1
ATOM 2343 N N . ILE A 1 311 ? -25.703 17.075 26.037 1.00 44.35 311 ILE A N 1
ATOM 2344 C CA . ILE A 1 311 ? -25.014 18.171 26.697 1.00 44.46 311 ILE A CA 1
ATOM 2345 C C . ILE A 1 311 ? -25.823 18.578 27.930 1.00 45.62 311 ILE A C 1
ATOM 2346 O O . ILE A 1 311 ? -25.273 18.783 29.011 1.00 43.38 311 ILE A O 1
ATOM 2351 N N . LYS A 1 312 ? -27.134 18.698 27.757 1.00 47.24 312 LYS A N 1
ATOM 2352 C CA . LYS A 1 312 ? -28.001 19.077 28.865 1.00 50.33 312 LYS A CA 1
ATOM 2353 C C . LYS A 1 312 ? -27.933 18.010 29.948 1.00 49.81 312 LYS A C 1
ATOM 2354 O O . LYS A 1 312 ? -27.787 18.319 31.123 1.00 48.79 312 LYS A O 1
ATOM 2360 N N . LYS A 1 313 ? -28.026 16.748 29.544 1.00 51.81 313 LYS A N 1
ATOM 2361 C CA . LYS A 1 313 ? -27.967 15.658 30.505 1.00 52.56 313 LYS A CA 1
ATOM 2362 C C . LYS A 1 313 ? -26.638 15.629 31.241 1.00 52.30 313 LYS A C 1
ATOM 2363 O O . LYS A 1 313 ? -26.596 15.361 32.437 1.00 54.37 313 LYS A O 1
ATOM 2369 N N . ALA A 1 314 ? -25.553 15.904 30.526 1.00 52.80 314 ALA A N 1
ATOM 2370 C CA . ALA A 1 314 ? -24.217 15.891 31.120 1.00 52.27 314 ALA A CA 1
ATOM 2371 C C . ALA A 1 314 ? -24.060 16.908 32.245 1.00 52.39 314 ALA A C 1
ATOM 2372 O O . ALA A 1 314 ? -23.632 16.567 33.344 1.00 52.10 314 ALA A O 1
ATOM 2374 N N . ASN A 1 315 ? -24.387 18.163 31.962 1.00 53.43 315 ASN A N 1
ATOM 2375 C CA . ASN A 1 315 ? -24.283 19.215 32.965 1.00 54.62 315 ASN A CA 1
ATOM 2376 C C . ASN A 1 315 ? -25.301 18.981 34.081 1.00 56.01 315 ASN A C 1
ATOM 2377 O O . ASN A 1 315 ? -24.991 19.156 35.256 1.00 55.72 315 ASN A O 1
ATOM 2382 N N . GLU A 1 316 ? -26.514 18.578 33.709 1.00 58.35 316 GLU A N 1
ATOM 2383 C CA . GLU A 1 316 ? -27.561 18.312 34.693 1.00 61.04 316 GLU A CA 1
ATOM 2384 C C . GLU A 1 316 ? -27.163 17.124 35.567 1.00 61.23 316 GLU A C 1
ATOM 2385 O O . GLU A 1 316 ? -27.913 16.705 36.445 1.00 61.71 316 GLU A O 1
ATOM 2391 N N . ALA A 1 317 ? -25.981 16.577 35.314 1.00 61.99 317 ALA A N 1
ATOM 2392 C CA . ALA A 1 317 ? -25.486 15.445 36.088 1.00 62.31 317 ALA A CA 1
ATOM 2393 C C . ALA A 1 317 ? -24.381 15.930 37.005 1.00 62.87 317 ALA A C 1
ATOM 2394 O O . ALA A 1 317 ? -23.995 15.239 37.942 1.00 63.57 317 ALA A O 1
ATOM 2396 N N . LEU A 1 318 ? -23.873 17.125 36.724 1.00 63.94 318 LEU A N 1
ATOM 2397 C CA . LEU A 1 318 ? -22.820 17.732 37.541 1.00 65.53 318 LEU A CA 1
ATOM 2398 C C . LEU A 1 318 ? -23.437 18.526 38.695 1.00 66.79 318 LEU A C 1
ATOM 2399 O O . LEU A 1 318 ? -22.774 19.009 39.607 1.00 67.12 318 LEU A O 1
ATOM 2404 N N . ARG A 1 319 ? -24.769 18.690 38.588 1.00 67.68 319 ARG A N 1
ATOM 2405 C CA . ARG A 1 319 ? -25.537 19.341 39.640 1.00 68.59 319 ARG A CA 1
ATOM 2406 C C . ARG A 1 319 ? -25.183 18.775 41.017 1.00 68.27 319 ARG A C 1
ATOM 2407 O O . ARG A 1 319 ? -25.230 19.441 42.039 1.00 68.49 319 ARG A O 1
ATOM 2415 N N . ILE A 1 320 ? -24.855 17.470 41.007 1.00 67.33 320 ILE A N 1
ATOM 2416 C CA . ILE A 1 320 ? -24.616 16.750 42.247 1.00 66.90 320 ILE A CA 1
ATOM 2417 C C . ILE A 1 320 ? -23.374 17.260 42.993 1.00 66.20 320 ILE A C 1
ATOM 2418 O O . ILE A 1 320 ? -23.246 17.151 44.207 1.00 66.62 320 ILE A O 1
ATOM 2423 N N . LEU A 1 321 ? -22.415 17.785 42.203 1.00 65.68 321 LEU A N 1
ATOM 2424 C CA . LEU A 1 321 ? -21.193 18.319 42.793 1.00 64.72 321 LEU A CA 1
ATOM 2425 C C . LEU A 1 321 ? -21.410 19.726 43.347 1.00 64.62 321 LEU A C 1
ATOM 2426 O O . LEU A 1 321 ? -22.338 20.428 42.968 1.00 63.41 321 LEU A O 1
ATOM 2431 N N . PRO A 1 322 ? -20.523 20.148 44.255 1.00 65.26 322 PRO A N 1
ATOM 2432 C CA . PRO A 1 322 ? -20.633 21.472 44.848 1.00 66.80 322 PRO A CA 1
ATOM 2433 C C . PRO A 1 322 ? -20.367 22.563 43.809 1.00 67.70 322 PRO A C 1
ATOM 2434 O O . PRO A 1 322 ? -19.843 22.323 42.730 1.00 68.60 322 PRO A O 1
ATOM 2438 N N . LYS A 1 323 ? -20.796 23.792 44.155 1.00 68.19 323 LYS A N 1
ATOM 2439 C CA . LYS A 1 323 ? -20.477 24.912 43.292 1.00 68.31 323 LYS A CA 1
ATOM 2440 C C . LYS A 1 323 ? -19.025 25.356 43.462 1.00 68.29 323 LYS A C 1
ATOM 2441 O O . LYS A 1 323 ? -18.537 25.650 44.546 1.00 68.56 323 LYS A O 1
ATOM 2447 N N . SER A 1 324 ? -18.323 25.311 42.329 1.00 67.61 324 SER A N 1
ATOM 2448 C CA . SER A 1 324 ? -16.974 25.842 42.247 1.00 67.24 324 SER A CA 1
ATOM 2449 C C . SER A 1 324 ? -16.754 26.363 40.831 1.00 67.18 324 SER A C 1
ATOM 2450 O O . SER A 1 324 ? -17.596 26.207 39.962 1.00 67.19 324 SER A O 1
ATOM 2453 N N . LYS A 1 325 ? -15.615 27.035 40.606 1.00 66.85 325 LYS A N 1
ATOM 2454 C CA . LYS A 1 325 ? -15.356 27.495 39.243 1.00 67.54 325 LYS A CA 1
ATOM 2455 C C . LYS A 1 325 ? -14.892 26.329 38.369 1.00 67.21 325 LYS A C 1
ATOM 2456 O O . LYS A 1 325 ? -14.850 26.393 37.147 1.00 67.22 325 LYS A O 1
ATOM 2462 N N . ALA A 1 326 ? -14.499 25.238 39.052 1.00 66.42 326 ALA A N 1
ATOM 2463 C CA . ALA A 1 326 ? -14.115 24.042 38.322 1.00 65.01 326 ALA A CA 1
ATOM 2464 C C . ALA A 1 326 ? -15.334 23.385 37.678 1.00 64.59 326 ALA A C 1
ATOM 2465 O O . ALA A 1 326 ? -15.426 23.251 36.464 1.00 65.14 326 ALA A O 1
ATOM 2467 N N . ARG A 1 327 ? -16.364 23.158 38.486 1.00 63.12 327 ARG A N 1
ATOM 2468 C CA . ARG A 1 327 ? -17.639 22.726 37.937 1.00 62.17 327 ARG A CA 1
ATOM 2469 C C . ARG A 1 327 ? -18.108 23.718 36.888 1.00 61.29 327 ARG A C 1
ATOM 2470 O O . ARG A 1 327 ? -18.731 23.341 35.896 1.00 62.14 327 ARG A O 1
ATOM 2478 N N . MET A 1 328 ? -17.801 24.989 37.115 1.00 59.74 328 MET A N 1
ATOM 2479 C CA . MET A 1 328 ? -18.185 26.043 36.187 1.00 57.49 328 MET A CA 1
ATOM 24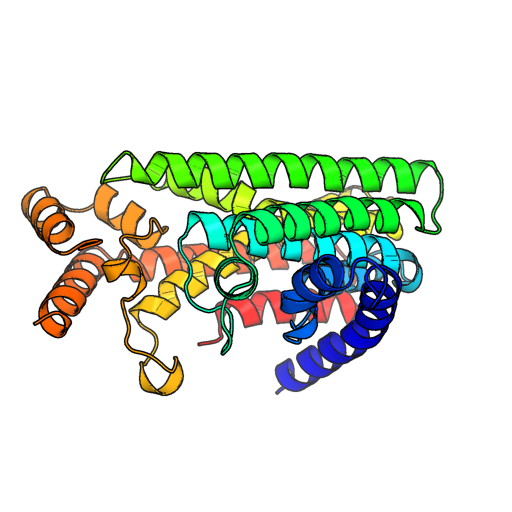80 C C . MET A 1 328 ? -17.572 25.787 34.809 1.00 54.81 328 MET A C 1
ATOM 2481 O O . MET A 1 328 ? -18.277 25.743 33.797 1.00 53.11 328 MET A O 1
ATOM 2486 N N . ASP A 1 329 ? -16.257 25.609 34.774 1.00 52.79 329 ASP A N 1
ATOM 2487 C CA . ASP A 1 329 ? -15.575 25.362 33.513 1.00 52.40 329 ASP A CA 1
ATOM 2488 C C . ASP A 1 329 ? -16.098 24.110 32.812 1.00 51.48 329 ASP A C 1
ATOM 2489 O O . ASP A 1 329 ? -16.263 24.100 31.593 1.00 51.87 329 ASP A O 1
ATOM 2494 N N . LEU A 1 330 ? -16.366 23.058 33.580 1.00 50.63 330 LEU A N 1
ATOM 2495 C CA . LEU A 1 330 ? -16.878 21.821 33.008 1.00 49.76 330 LEU A CA 1
ATOM 2496 C C . LEU A 1 330 ? -18.253 22.040 32.404 1.00 50.11 330 LEU A C 1
ATOM 2497 O O . LEU A 1 330 ? -18.647 21.342 31.472 1.00 50.65 330 LEU A O 1
ATOM 2502 N N . GLU A 1 331 ? -18.996 23.001 32.940 1.00 50.41 331 GLU A N 1
ATOM 2503 C CA . GLU A 1 331 ? -20.319 23.286 32.406 1.00 49.32 331 GLU A CA 1
ATOM 2504 C C . GLU A 1 331 ? -20.177 24.167 31.179 1.00 47.56 331 GLU A C 1
ATOM 2505 O O . GLU A 1 331 ? -20.883 23.987 30.187 1.00 46.10 331 GLU A O 1
ATOM 2511 N N . LEU A 1 332 ? -19.263 25.124 31.249 1.00 46.20 332 LEU A N 1
ATOM 2512 C CA . LEU A 1 332 ? -19.040 26.012 30.122 1.00 47.11 332 LEU A CA 1
ATOM 2513 C C . LEU A 1 332 ? -18.503 25.231 28.920 1.00 46.20 332 LEU A C 1
ATOM 2514 O O . LEU A 1 332 ? -18.999 25.383 27.805 1.00 45.29 332 LEU A O 1
ATOM 2519 N N . LEU A 1 333 ? -17.497 24.395 29.157 1.00 45.85 333 LEU A N 1
ATOM 2520 C CA . LEU A 1 333 ? -16.898 23.591 28.095 1.00 45.98 333 LEU A CA 1
ATOM 2521 C C . LEU A 1 333 ? -17.971 22.778 27.385 1.00 46.79 333 LEU A C 1
ATOM 2522 O O . LEU A 1 333 ? -18.099 22.831 26.158 1.00 45.79 333 LEU A O 1
ATOM 2527 N N . ALA A 1 334 ? -18.757 22.039 28.161 1.00 46.93 334 ALA A N 1
ATOM 2528 C CA . ALA A 1 334 ? -19.815 21.226 27.587 1.00 48.63 334 ALA A CA 1
ATOM 2529 C C . ALA A 1 334 ? -20.762 22.081 26.763 1.00 50.54 334 ALA A C 1
ATOM 2530 O O . ALA A 1 334 ? -21.221 21.665 25.696 1.00 50.08 334 ALA A O 1
ATOM 2532 N N . LYS A 1 335 ? -21.058 23.277 27.259 1.00 51.49 335 LYS A N 1
ATOM 2533 C CA . LYS A 1 335 ? -21.970 24.171 26.562 1.00 53.97 335 LYS A CA 1
ATOM 2534 C C . LYS A 1 335 ? -21.306 24.747 25.312 1.00 54.33 335 LYS A C 1
ATOM 2535 O O . LYS A 1 335 ? -21.957 24.934 24.288 1.00 54.69 335 LYS A O 1
ATOM 2541 N N . PHE A 1 336 ? -20.008 25.018 25.397 1.00 54.98 336 PHE A N 1
ATOM 2542 C CA . PHE A 1 336 ? -19.285 25.541 24.244 1.00 55.68 336 PHE A CA 1
ATOM 2543 C C . PHE A 1 336 ? -19.222 24.494 23.134 1.00 56.16 336 PHE A C 1
ATOM 2544 O O . PHE A 1 336 ? -19.424 24.760 21.956 1.00 56.58 336 PHE A O 1
ATOM 2552 N N . ILE A 1 337 ? -18.890 23.274 23.555 1.00 57.06 337 ILE A N 1
ATOM 2553 C CA . ILE A 1 337 ? -18.708 22.212 22.594 1.00 58.79 337 ILE A CA 1
ATOM 2554 C C . ILE A 1 337 ? -19.921 22.031 21.669 1.00 60.26 337 ILE A C 1
ATOM 2555 O O . ILE A 1 337 ? -19.859 21.373 20.642 1.00 61.07 337 ILE A O 1
ATOM 2560 N N . VAL A 1 338 ? -21.071 22.615 22.085 1.00 61.55 338 VAL A N 1
ATOM 2561 C CA . VAL A 1 338 ? -22.293 22.434 21.287 1.00 63.67 338 VAL A CA 1
ATOM 2562 C C . VAL A 1 338 ? -22.877 23.744 20.718 1.00 64.75 338 VAL A C 1
ATOM 2563 O O . VAL A 1 338 ? -23.906 23.755 20.051 1.00 64.43 338 VAL A O 1
ATOM 2567 N N . GLU A 1 339 ? -22.218 24.880 21.020 1.00 65.56 339 GLU A N 1
ATOM 2568 C CA . GLU A 1 339 ? -22.745 26.160 20.545 1.00 66.95 339 GLU A CA 1
ATOM 2569 C C . GLU A 1 339 ? -21.871 26.780 19.445 1.00 67.53 339 GLU A C 1
ATOM 2570 O O . GLU A 1 339 ? -22.295 27.667 18.716 1.00 67.59 339 GLU A O 1
ATOM 2576 N N . ARG A 1 340 ? -20.623 26.278 19.430 1.00 67.45 340 ARG A N 1
ATOM 2577 C CA . ARG A 1 340 ? -19.640 26.786 18.484 1.00 67.50 340 ARG A CA 1
ATOM 2578 C C . ARG A 1 340 ? -20.033 26.492 17.033 1.00 68.34 340 ARG A C 1
ATOM 2579 O O . ARG A 1 340 ? -20.972 25.759 16.739 1.00 68.14 340 ARG A O 1
ATOM 2587 N N . GLU A 1 341 ? -19.292 27.138 16.113 1.00 69.62 341 GLU A N 1
ATOM 2588 C CA . GLU A 1 341 ? -19.400 26.781 14.701 1.00 70.53 341 GLU A CA 1
ATOM 2589 C C . GLU A 1 341 ? -18.027 26.439 14.119 1.00 70.94 341 GLU A C 1
ATOM 2590 O O . GLU A 1 341 ? -17.014 26.421 14.808 1.00 71.07 341 GLU A O 1
#

Nearest PDB structures (foldseek):
  1wy0-assembly1_A-2  TM=1.003E+00  e=1.270E-45  Pyrococcus horikoshii OT3
  5jfq-assembly1_B  TM=9.530E-01  e=2.021E-21  Geoglobus acetivorans
  5jfq-assembly1_A  TM=9.344E-01  e=7.894E-21  Geoglobus acetivorans
  6kd7-assembly1_A  TM=9.168E-01  e=3.007E-16  Nonlabens dokdonensis DSW-6
  3nf2-assembly1_A-2  TM=9.027E-01  e=1.990E-15  Streptomyces coelicolor